Protein AF-A0A3C0NF66-F1 (afdb_monomer_lite)

Sequence (199 aa):
LLWLEEIIRDPENQLLWSEEIILTKPNLFKQLAEGLKNQQSLPKKKPAFPNVSSHNPRRKSSFRRGILSGVGLSLLLILVGWFLSDWFRPKLNASKPTQSSNSLTNTSLKSATSPTLVSSSASDPFVQAVRLAEQASTAGTTAQTSAQWLGLAAKWEQASDLMKAVKPNDPRYKTAQDRMKLYHKNSEAAQNQARQKRS

Foldseek 3Di:
DPVVVVCVPPVPPPPPPPDPPPPPPPPVVVVVVVVVVVVPDDDDDDDDDDDDDDDDDDDDDDPPDDDVVPVVVVVVVVVVVVVVVVVPPPPPDDDDDDDDDDDDDDDDDDDDDDDDDDPPLVPQLQNQLVVLLVVLVVLVVVDDALVSLQVSLVSLQSSLVSLVVHDPPPPCNVVSPVSSVVSNVSSVVSNVVSVVRVD

Secondary structure (DSSP, 8-state):
--SHHHHHH-SSS--TT---------THHHHHHHHHHGGG-------------------------SSHHHHHHHHHHHHHHHHHHHHT-----------------------------SS-TTT-HHHHHHHHHHHHHHHHTT--SHHHHHHHHHHHHHHHHHHHTS-TTSTTHHHHHHHHHHHHHHHHHHHHHHHHTT-

Structure (mmCIF, N/CA/C/O backbone):
data_AF-A0A3C0NF66-F1
#
_entry.id   AF-A0A3C0NF66-F1
#
loop_
_atom_site.group_PDB
_atom_site.id
_atom_site.type_symbol
_atom_site.label_atom_id
_atom_site.label_alt_id
_atom_site.label_comp_id
_atom_site.label_asym_id
_atom_site.label_entity_id
_atom_site.label_seq_id
_atom_site.pdbx_PDB_ins_code
_atom_site.Cartn_x
_atom_site.Cartn_y
_atom_site.Cartn_z
_atom_site.occupancy
_atom_site.B_iso_or_equiv
_atom_site.auth_seq_id
_atom_site.auth_comp_id
_atom_site.auth_asym_id
_atom_site.auth_atom_id
_atom_site.pdbx_PDB_model_num
ATOM 1 N N . LEU A 1 1 ? 25.088 31.791 -7.509 1.00 52.16 1 LEU A N 1
ATOM 2 C CA . LEU A 1 1 ? 24.813 30.497 -6.843 1.00 52.16 1 LEU A CA 1
ATOM 3 C C . LEU A 1 1 ? 25.687 29.439 -7.514 1.00 52.16 1 LEU A C 1
ATOM 5 O O . LEU A 1 1 ? 25.226 28.760 -8.412 1.00 52.16 1 LEU A O 1
ATOM 9 N N . LEU A 1 2 ? 26.972 29.383 -7.151 1.00 60.69 2 LEU A N 1
ATOM 10 C CA . LEU A 1 2 ? 27.993 28.535 -7.798 1.00 60.69 2 LEU A CA 1
ATOM 11 C C . LEU A 1 2 ? 28.092 27.124 -7.190 1.00 60.69 2 LEU A C 1
ATOM 13 O O . LEU A 1 2 ? 28.979 26.358 -7.530 1.00 60.69 2 LEU A O 1
ATOM 17 N N . TRP A 1 3 ? 27.192 26.783 -6.270 1.00 48.41 3 TRP A N 1
ATOM 18 C CA . TRP A 1 3 ? 27.283 25.558 -5.476 1.00 48.41 3 TRP A CA 1
ATOM 19 C C . TRP A 1 3 ? 26.707 24.318 -6.183 1.00 48.41 3 TRP A C 1
ATOM 21 O O . TRP A 1 3 ? 27.003 23.199 -5.788 1.00 48.41 3 TRP A O 1
ATOM 31 N N . LEU A 1 4 ? 25.906 24.495 -7.243 1.00 56.00 4 LEU A N 1
ATOM 32 C CA . LEU A 1 4 ? 25.278 23.375 -7.959 1.00 56.00 4 LEU A CA 1
ATOM 33 C C . LEU A 1 4 ? 26.181 22.731 -9.025 1.00 56.00 4 LEU A C 1
ATOM 35 O O . LEU A 1 4 ? 26.003 21.555 -9.321 1.00 56.00 4 LEU A O 1
ATOM 39 N N . GLU A 1 5 ? 27.152 23.467 -9.573 1.00 57.72 5 GLU A N 1
ATOM 40 C CA . GLU A 1 5 ? 28.027 22.966 -10.649 1.00 57.72 5 GLU A CA 1
ATOM 41 C C . GLU A 1 5 ? 29.092 21.978 -10.126 1.00 57.72 5 GLU A C 1
ATOM 43 O O . GLU A 1 5 ? 29.533 21.092 -10.853 1.00 57.72 5 GLU A O 1
ATOM 48 N N . GLU A 1 6 ? 29.478 22.088 -8.849 1.00 55.72 6 GLU A N 1
ATOM 49 C CA . GLU A 1 6 ? 30.512 21.249 -8.221 1.00 55.72 6 GLU A CA 1
ATOM 50 C C . GLU A 1 6 ? 30.000 19.831 -7.900 1.00 55.72 6 GLU A C 1
ATOM 52 O O . GLU A 1 6 ? 30.735 18.856 -8.016 1.00 55.72 6 GLU A O 1
ATOM 57 N N . ILE A 1 7 ? 28.715 19.690 -7.554 1.00 57.38 7 ILE A N 1
ATOM 58 C CA . ILE A 1 7 ? 28.122 18.397 -7.159 1.00 57.38 7 ILE A CA 1
ATOM 59 C C . ILE A 1 7 ? 27.926 17.478 -8.378 1.00 57.38 7 ILE A C 1
ATOM 61 O O . ILE A 1 7 ? 27.914 16.257 -8.249 1.00 57.38 7 ILE A O 1
ATOM 65 N N . ILE A 1 8 ? 27.802 18.049 -9.580 1.00 57.78 8 ILE A N 1
ATOM 66 C CA . ILE A 1 8 ? 27.583 17.288 -10.822 1.00 57.78 8 ILE A CA 1
ATOM 67 C C . ILE A 1 8 ? 28.911 16.762 -11.397 1.00 57.78 8 ILE A C 1
ATOM 69 O O . ILE A 1 8 ? 28.912 15.829 -12.199 1.00 57.78 8 ILE A O 1
ATOM 73 N N . ARG A 1 9 ? 30.049 17.332 -10.984 1.00 57.28 9 ARG A N 1
ATOM 74 C CA . ARG A 1 9 ? 31.347 17.089 -11.621 1.00 57.28 9 ARG A CA 1
ATOM 75 C C . ARG A 1 9 ? 32.104 15.870 -11.078 1.00 57.28 9 ARG A C 1
ATOM 77 O O . ARG A 1 9 ? 32.903 15.321 -11.826 1.00 57.28 9 ARG A O 1
ATOM 84 N N . ASP A 1 10 ? 31.827 15.427 -9.848 1.00 55.19 10 ASP A N 1
ATOM 85 C CA . ASP A 1 10 ? 32.487 14.264 -9.220 1.00 55.19 10 ASP A CA 1
ATOM 86 C C . ASP A 1 10 ? 31.547 13.494 -8.255 1.00 55.19 10 ASP A C 1
ATOM 88 O O . ASP A 1 10 ? 31.667 13.594 -7.029 1.00 55.19 10 ASP A O 1
ATOM 92 N N . PRO A 1 11 ? 30.585 12.703 -8.772 1.00 59.25 11 PRO A N 1
ATOM 93 C CA . PRO A 1 11 ? 29.653 11.940 -7.934 1.00 59.25 11 PRO A CA 1
ATOM 94 C C . PRO A 1 11 ? 30.309 10.757 -7.199 1.00 59.25 11 PRO A C 1
ATOM 96 O O . PRO A 1 11 ? 29.779 10.289 -6.194 1.00 59.25 11 PRO A O 1
ATOM 99 N N . GLU A 1 12 ? 31.464 10.283 -7.671 1.00 56.12 12 GLU A N 1
ATOM 100 C CA . GLU A 1 12 ? 32.103 9.052 -7.182 1.00 56.12 12 GLU A CA 1
ATOM 101 C C . GLU A 1 12 ? 32.983 9.276 -5.934 1.00 56.12 12 GLU A C 1
ATOM 103 O O . GLU A 1 12 ? 33.201 8.347 -5.163 1.00 56.12 12 GLU A O 1
ATOM 108 N N . ASN A 1 13 ? 33.457 10.507 -5.682 1.00 54.97 13 ASN A N 1
ATOM 109 C CA . ASN A 1 13 ? 34.391 10.812 -4.581 1.00 54.97 13 ASN A CA 1
ATOM 110 C C . ASN A 1 13 ? 33.753 11.517 -3.364 1.00 54.97 13 ASN A C 1
ATOM 112 O O . ASN A 1 13 ? 34.433 11.720 -2.358 1.00 54.97 13 ASN A O 1
ATOM 116 N N . GLN A 1 14 ? 32.469 11.899 -3.414 1.00 50.88 14 GLN A N 1
ATOM 117 C CA . GLN A 1 14 ? 31.799 12.638 -2.321 1.00 50.88 14 GLN A CA 1
ATOM 118 C C . GLN A 1 14 ? 30.863 11.794 -1.441 1.00 50.88 14 GLN A C 1
ATOM 120 O O . GLN A 1 14 ? 30.234 12.316 -0.518 1.00 50.88 14 GLN A O 1
ATOM 125 N N . LEU A 1 15 ? 30.803 10.479 -1.644 1.00 57.59 15 LEU A N 1
ATOM 126 C CA . LEU A 1 15 ? 30.038 9.578 -0.780 1.00 57.59 15 LEU A CA 1
ATOM 127 C C . LEU A 1 15 ? 30.870 9.116 0.428 1.00 57.59 15 LEU A C 1
ATOM 129 O O . LEU A 1 15 ? 31.097 7.931 0.630 1.00 57.59 15 LEU A O 1
ATOM 133 N N . LEU A 1 16 ? 31.269 10.052 1.298 1.00 58.44 16 LEU A N 1
ATOM 134 C CA . LEU A 1 16 ? 31.859 9.725 2.613 1.00 58.44 16 LEU A CA 1
ATOM 135 C C . LEU A 1 16 ? 30.845 9.105 3.602 1.00 58.44 16 LEU A C 1
ATOM 137 O O . LEU A 1 16 ? 31.196 8.807 4.738 1.00 58.44 16 LEU A O 1
ATOM 141 N N . TRP A 1 17 ? 29.582 8.946 3.196 1.00 55.88 17 TRP A N 1
ATOM 142 C CA . TRP A 1 17 ? 28.472 8.537 4.064 1.00 55.88 17 TRP A CA 1
ATOM 143 C C . TRP A 1 17 ? 27.752 7.261 3.616 1.00 55.88 17 TRP A C 1
ATOM 145 O O . TRP A 1 17 ? 26.789 6.861 4.266 1.00 55.88 17 TRP A O 1
ATOM 155 N N . SER A 1 18 ? 28.189 6.595 2.543 1.00 60.72 18 SER A N 1
ATOM 156 C CA . SER A 1 18 ? 27.672 5.267 2.190 1.00 60.72 18 SER A CA 1
ATOM 157 C C . SER A 1 18 ? 28.632 4.177 2.656 1.00 60.72 18 SER A C 1
ATOM 159 O O . SER A 1 18 ? 29.159 3.414 1.850 1.00 60.72 18 SER A O 1
ATOM 161 N N . GLU A 1 19 ? 28.879 4.110 3.961 1.00 55.78 19 GLU A N 1
ATOM 162 C CA . GLU A 1 19 ? 29.404 2.879 4.545 1.00 55.78 19 GLU A CA 1
ATOM 163 C C . GLU A 1 19 ? 28.230 1.900 4.691 1.00 55.78 19 GLU A C 1
ATOM 165 O O . GLU A 1 19 ? 27.165 2.241 5.214 1.00 55.78 19 GLU A O 1
ATOM 170 N N . GLU A 1 20 ? 28.389 0.690 4.164 1.00 61.28 20 GLU A N 1
ATOM 171 C CA . GLU A 1 20 ? 27.410 -0.385 4.281 1.00 61.28 20 GLU A CA 1
ATOM 172 C C . GLU A 1 20 ? 27.267 -0.766 5.763 1.00 61.28 20 GLU A C 1
ATOM 174 O O . GLU A 1 20 ? 28.104 -1.471 6.326 1.00 61.28 20 GLU A O 1
ATOM 179 N N . ILE A 1 21 ? 26.217 -0.281 6.435 1.00 63.44 21 ILE A N 1
ATOM 180 C CA . ILE A 1 21 ? 25.969 -0.636 7.837 1.00 63.44 21 ILE A CA 1
ATOM 181 C C . ILE A 1 21 ? 25.419 -2.065 7.881 1.00 63.44 21 ILE A C 1
ATOM 183 O O . ILE A 1 21 ? 24.207 -2.298 7.929 1.00 63.44 21 ILE A O 1
ATOM 187 N N . ILE A 1 22 ? 26.318 -3.046 7.886 1.00 63.97 22 ILE A N 1
ATOM 188 C CA . ILE A 1 22 ? 25.983 -4.443 8.158 1.00 63.97 22 ILE A CA 1
ATOM 189 C C . ILE A 1 22 ? 25.705 -4.557 9.661 1.00 63.97 22 ILE A C 1
ATOM 191 O O . ILE A 1 22 ? 26.586 -4.854 10.467 1.00 63.97 22 ILE A O 1
ATOM 195 N N . LEU A 1 23 ? 24.457 -4.307 10.066 1.00 60.44 23 LEU A N 1
ATOM 196 C CA . LEU A 1 23 ? 24.006 -4.597 11.426 1.00 60.44 23 LEU A CA 1
ATOM 197 C C . LEU A 1 23 ? 23.947 -6.117 11.625 1.00 60.44 23 LEU A C 1
ATOM 199 O O . LEU A 1 23 ? 22.934 -6.771 11.366 1.00 60.44 23 LEU A O 1
ATOM 203 N N . THR A 1 24 ? 25.033 -6.688 12.140 1.00 65.19 24 THR A N 1
ATOM 204 C CA . THR A 1 24 ? 25.035 -8.016 12.756 1.00 65.19 24 THR A CA 1
ATOM 205 C C . THR A 1 24 ? 24.097 -7.987 13.957 1.00 65.19 24 THR A C 1
ATOM 207 O O . THR A 1 24 ? 24.443 -7.515 15.034 1.00 65.19 24 THR A O 1
ATOM 210 N N . LYS A 1 25 ? 22.862 -8.456 13.753 1.00 66.31 25 LYS A N 1
ATOM 211 C CA . LYS A 1 25 ? 21.787 -8.486 14.752 1.00 66.31 25 LYS A CA 1
ATOM 212 C C . LYS A 1 25 ? 22.255 -9.230 16.017 1.00 66.31 25 LYS A C 1
ATOM 214 O O . LYS A 1 25 ? 22.324 -10.461 15.985 1.00 66.31 25 LYS A O 1
ATOM 219 N N . PRO A 1 26 ? 22.542 -8.548 17.143 1.00 67.25 26 PRO A N 1
ATOM 220 C CA . PRO A 1 26 ? 22.897 -9.247 18.365 1.00 67.25 26 PRO A CA 1
ATOM 221 C C . PRO A 1 26 ? 21.633 -9.866 18.975 1.00 67.25 26 PRO A C 1
ATOM 223 O O . PRO A 1 26 ? 20.526 -9.341 18.828 1.00 67.25 26 PRO A O 1
ATOM 226 N N . ASN A 1 27 ? 21.791 -10.999 19.662 1.00 67.31 27 ASN A N 1
ATOM 227 C CA . ASN A 1 27 ? 20.739 -11.840 20.262 1.00 67.31 27 ASN A CA 1
ATOM 228 C C . ASN A 1 27 ? 19.923 -11.174 21.406 1.00 67.31 27 ASN A C 1
ATOM 230 O O . ASN A 1 27 ? 19.411 -11.858 22.290 1.00 67.31 27 ASN A O 1
ATOM 234 N N . LEU A 1 28 ? 19.748 -9.852 21.387 1.00 72.12 28 LEU A N 1
ATOM 235 C CA . LEU A 1 28 ? 19.098 -9.048 22.429 1.00 72.12 28 LEU A CA 1
ATOM 236 C C . LEU A 1 28 ? 17.642 -9.470 22.694 1.00 72.12 28 LEU A C 1
ATOM 238 O O . LEU A 1 28 ? 17.179 -9.471 23.832 1.00 72.12 28 LEU A O 1
ATOM 242 N N . PHE A 1 29 ? 16.918 -9.901 21.656 1.00 72.56 29 PHE A N 1
ATOM 243 C CA . PHE A 1 29 ? 15.512 -10.300 21.785 1.00 72.56 29 PHE A CA 1
ATOM 244 C C . PHE A 1 29 ? 15.316 -11.643 22.504 1.00 72.56 29 PHE A C 1
ATOM 246 O O . PHE A 1 29 ? 14.251 -11.867 23.079 1.00 72.56 29 PHE A O 1
ATOM 253 N N . LYS A 1 30 ? 16.326 -12.527 22.509 1.00 67.88 30 LYS A N 1
ATOM 254 C CA . LYS A 1 30 ? 16.240 -13.815 23.219 1.00 67.88 30 LYS A CA 1
ATOM 255 C C . LYS A 1 30 ? 16.330 -13.624 24.736 1.00 67.88 30 LYS A C 1
ATOM 257 O O . LYS A 1 30 ? 15.499 -14.173 25.452 1.00 67.88 30 LYS A O 1
ATOM 262 N N . GLN A 1 31 ? 17.237 -12.763 25.209 1.00 66.31 31 GLN A N 1
ATOM 263 C CA . GLN A 1 31 ? 17.350 -12.435 26.639 1.00 66.31 31 GLN A CA 1
ATOM 264 C C . GLN A 1 31 ? 16.100 -11.730 27.183 1.00 66.31 31 GLN A C 1
ATOM 266 O O . GLN A 1 31 ? 15.670 -12.011 28.302 1.00 66.31 31 GLN A O 1
ATOM 271 N N . LEU A 1 32 ? 15.469 -10.857 26.388 1.00 75.50 32 LEU A N 1
ATOM 272 C CA . LEU A 1 32 ? 14.253 -10.161 26.819 1.00 75.50 32 LEU A CA 1
ATOM 273 C C . LEU A 1 32 ? 13.065 -11.126 27.004 1.00 75.50 32 LEU A C 1
ATOM 275 O O . LEU A 1 32 ? 12.285 -10.985 27.944 1.00 75.50 32 LEU A O 1
ATOM 279 N N . ALA A 1 33 ? 12.943 -12.130 26.131 1.00 73.94 33 ALA A N 1
ATOM 280 C CA . ALA A 1 33 ? 11.876 -13.125 26.211 1.00 73.94 33 ALA A CA 1
ATOM 281 C C . ALA A 1 33 ? 12.060 -14.106 27.387 1.00 73.94 33 ALA A C 1
ATOM 283 O O . ALA A 1 33 ? 11.076 -14.528 27.998 1.00 73.94 33 ALA A O 1
ATOM 284 N N . GLU A 1 34 ? 13.303 -14.444 27.740 1.00 67.31 34 GLU A N 1
ATOM 285 C CA . GLU A 1 34 ? 13.607 -15.311 28.889 1.00 67.31 34 GLU A CA 1
ATOM 286 C C . GLU A 1 34 ? 13.352 -14.613 30.234 1.00 67.31 34 GLU A C 1
ATOM 288 O O . GLU A 1 34 ? 12.830 -15.237 31.161 1.00 67.31 34 GLU A O 1
ATOM 293 N N . GLY A 1 35 ? 13.606 -13.302 30.325 1.00 63.03 35 GLY A N 1
ATOM 294 C CA . GLY A 1 35 ? 13.324 -12.513 31.529 1.00 63.03 35 GLY A CA 1
ATOM 295 C C . GLY A 1 35 ? 11.835 -12.452 31.896 1.00 63.03 35 GLY A C 1
ATOM 296 O O . GLY A 1 35 ? 11.492 -12.513 33.077 1.00 63.03 35 GLY A O 1
ATOM 297 N N . LEU A 1 36 ? 10.938 -12.395 30.902 1.00 63.47 36 LEU A N 1
ATOM 298 C CA . LEU A 1 36 ? 9.489 -12.397 31.149 1.00 63.47 36 LEU A CA 1
ATOM 299 C C . LEU A 1 36 ? 8.936 -13.789 31.488 1.00 63.47 36 LEU A C 1
ATOM 301 O O . LEU A 1 36 ? 7.999 -13.887 32.280 1.00 63.47 36 LEU A O 1
ATOM 305 N N . LYS A 1 37 ? 9.508 -14.868 30.937 1.00 59.19 37 LYS A N 1
ATOM 306 C CA . LYS A 1 37 ? 9.071 -16.241 31.253 1.00 59.19 37 LYS A CA 1
ATOM 307 C C . LYS A 1 37 ? 9.406 -16.656 32.688 1.00 59.19 37 LYS A C 1
ATOM 309 O O . LYS A 1 37 ? 8.617 -17.364 33.308 1.00 59.19 37 LYS A O 1
ATOM 314 N N . ASN A 1 38 ? 10.515 -16.169 33.245 1.00 57.38 38 ASN A N 1
ATOM 315 C CA . ASN A 1 38 ? 10.952 -16.537 34.597 1.00 57.38 38 ASN A CA 1
ATOM 316 C C . ASN A 1 38 ? 10.226 -15.794 35.735 1.00 57.38 38 ASN A C 1
ATOM 318 O O . ASN A 1 38 ? 10.404 -16.156 36.896 1.00 57.38 38 ASN A O 1
ATOM 322 N N . GLN A 1 39 ? 9.372 -14.801 35.450 1.00 54.75 39 GLN A N 1
ATOM 323 C CA . GLN A 1 39 ? 8.574 -14.138 36.495 1.00 54.75 39 GLN A CA 1
ATOM 324 C C . GLN A 1 39 ? 7.297 -14.898 36.900 1.00 54.75 39 GLN A C 1
ATOM 326 O O . GLN A 1 39 ? 6.648 -14.512 37.871 1.00 54.75 39 GLN A O 1
ATOM 331 N N . GLN A 1 40 ? 6.920 -15.977 36.204 1.00 55.47 40 GLN A N 1
ATOM 332 C CA . GLN A 1 40 ? 5.635 -16.653 36.442 1.00 55.47 40 GLN A CA 1
ATOM 333 C C . GLN A 1 40 ? 5.679 -17.885 37.359 1.00 55.47 40 GLN A C 1
ATOM 335 O O . GLN A 1 40 ? 4.633 -18.476 37.614 1.00 55.47 40 GLN A O 1
ATOM 340 N N . SER A 1 41 ? 6.824 -18.253 37.940 1.00 54.78 41 SER A N 1
ATOM 341 C CA . SER A 1 41 ? 6.897 -19.389 38.872 1.00 54.78 41 SER A CA 1
ATOM 342 C C . SER A 1 41 ? 7.327 -18.971 40.280 1.00 54.78 41 SER A C 1
ATOM 344 O O . SER A 1 41 ? 8.449 -19.230 40.709 1.00 54.78 41 SER A O 1
ATOM 346 N N . LEU A 1 42 ? 6.408 -18.358 41.029 1.00 52.06 42 LEU A N 1
ATOM 347 C CA . LEU A 1 42 ? 6.470 -18.316 42.493 1.00 52.06 42 LEU A CA 1
ATOM 348 C C . LEU A 1 42 ? 5.680 -19.513 43.052 1.00 52.06 42 LEU A C 1
ATOM 350 O O . LEU A 1 42 ? 4.447 -19.511 42.974 1.00 52.06 42 LEU A O 1
ATOM 354 N N . PRO A 1 43 ? 6.328 -20.540 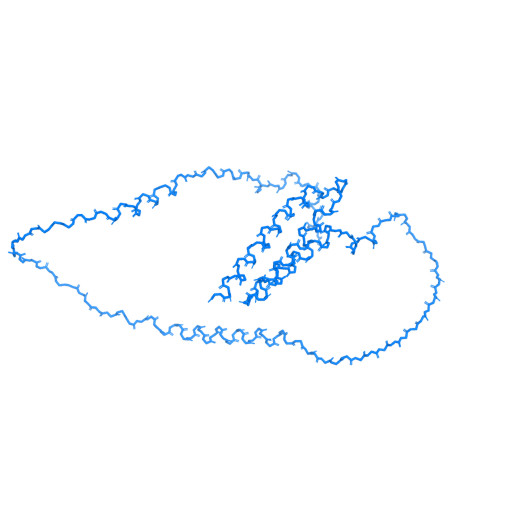43.632 1.00 48.72 43 PRO A N 1
ATOM 355 C CA . PRO A 1 43 ? 5.609 -21.576 44.354 1.00 48.72 43 PRO A CA 1
ATOM 356 C C . PRO A 1 43 ? 5.042 -20.993 45.656 1.00 48.72 43 PRO A C 1
ATOM 358 O O . PRO A 1 43 ? 5.773 -20.626 46.575 1.00 48.72 43 PRO A O 1
ATOM 361 N N . LYS A 1 44 ? 3.708 -20.940 45.760 1.00 52.03 44 LYS A N 1
ATOM 362 C CA . LYS A 1 44 ? 3.002 -20.751 47.034 1.00 52.03 44 LYS A CA 1
ATOM 363 C C . LYS A 1 44 ? 3.339 -21.918 47.967 1.00 52.03 44 LYS A C 1
ATOM 365 O O . LYS A 1 44 ? 2.720 -22.975 47.872 1.00 52.03 44 LYS A O 1
ATOM 370 N N . LYS A 1 45 ? 4.246 -21.713 48.921 1.00 46.66 45 LYS A N 1
ATOM 371 C CA . LYS A 1 45 ? 4.283 -22.491 50.166 1.00 46.66 45 LYS A CA 1
ATOM 372 C C . LYS A 1 45 ? 4.477 -21.555 51.355 1.00 46.66 45 LYS A C 1
ATOM 374 O O . LYS A 1 45 ? 5.507 -20.91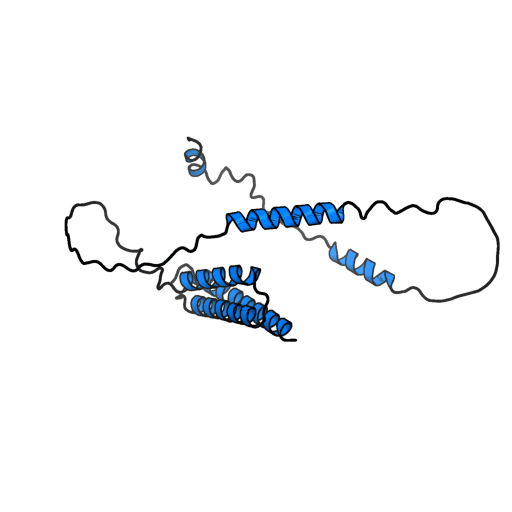0 51.494 1.00 46.66 45 LYS A O 1
ATOM 379 N N . LYS A 1 46 ? 3.440 -21.488 52.195 1.00 50.72 46 LYS A N 1
ATOM 380 C CA . LYS A 1 46 ? 3.500 -20.958 53.562 1.00 50.72 46 LYS A CA 1
ATOM 381 C C . LYS A 1 46 ? 4.297 -21.940 54.430 1.00 50.72 46 LYS A C 1
ATOM 383 O O . LYS A 1 46 ? 4.096 -23.147 54.289 1.00 50.72 46 LYS A O 1
ATOM 388 N N . PRO A 1 47 ? 5.092 -21.431 55.376 1.00 47.84 47 PRO A N 1
ATOM 389 C CA . PRO A 1 47 ? 4.924 -21.884 56.753 1.00 47.84 47 PRO A CA 1
ATOM 390 C C . PRO A 1 47 ? 4.843 -20.709 57.741 1.00 47.84 47 PRO A C 1
ATOM 392 O O . PRO A 1 47 ? 5.255 -19.589 57.451 1.00 47.84 47 PRO A O 1
ATOM 395 N N . ALA A 1 48 ? 4.223 -20.980 58.885 1.00 48.16 48 ALA A N 1
ATOM 396 C CA . ALA A 1 48 ? 3.973 -20.046 59.975 1.00 48.16 48 ALA A CA 1
ATOM 397 C C . ALA A 1 48 ? 5.152 -19.966 60.974 1.00 48.16 48 ALA A C 1
ATOM 399 O O . ALA A 1 48 ? 6.021 -20.834 60.961 1.00 48.16 48 ALA A O 1
ATOM 400 N N . PHE A 1 49 ? 5.053 -18.974 61.880 1.00 45.94 49 PHE A N 1
ATOM 401 C CA . PHE A 1 49 ? 5.795 -18.712 63.141 1.00 45.94 49 PHE A CA 1
ATOM 402 C C . PHE A 1 49 ? 6.988 -17.719 63.069 1.00 45.94 49 PHE A C 1
ATOM 404 O O . PHE A 1 49 ? 7.495 -17.458 61.984 1.00 45.94 49 PHE A O 1
ATOM 411 N N . PRO A 1 50 ? 7.394 -17.081 64.195 1.00 52.56 50 PRO A N 1
ATOM 412 C CA . PRO A 1 50 ? 6.703 -15.942 64.804 1.00 52.56 50 PRO A CA 1
ATOM 413 C C . PRO A 1 50 ? 7.591 -14.685 64.989 1.00 52.56 50 PRO A C 1
ATOM 415 O O . PRO A 1 50 ? 8.813 -14.722 64.936 1.00 52.56 50 PRO A O 1
ATOM 418 N N . ASN A 1 51 ? 6.888 -13.575 65.227 1.00 52.22 51 ASN A N 1
ATOM 419 C CA . ASN A 1 51 ? 7.274 -12.259 65.750 1.00 52.22 51 ASN A CA 1
ATOM 420 C C . ASN A 1 51 ? 8.699 -12.065 66.328 1.00 52.22 51 ASN A C 1
ATOM 422 O O . ASN A 1 51 ? 8.998 -12.580 67.401 1.00 52.22 51 ASN A O 1
ATOM 426 N N . VAL A 1 52 ? 9.478 -11.168 65.707 1.00 44.50 52 VAL A N 1
ATOM 427 C CA . VAL A 1 52 ? 10.469 -10.304 66.376 1.00 44.50 52 VAL A CA 1
ATOM 428 C C . VAL A 1 52 ? 10.556 -8.954 65.653 1.00 44.50 52 VAL A C 1
ATOM 430 O O . VAL A 1 52 ? 10.748 -8.865 64.442 1.00 44.50 52 VAL A O 1
ATOM 433 N N . SER A 1 53 ? 10.361 -7.893 66.424 1.00 52.34 53 SER A N 1
ATOM 434 C CA . SER A 1 53 ? 10.331 -6.482 66.041 1.00 52.34 53 SER A CA 1
ATOM 435 C C . SER A 1 53 ? 11.722 -5.875 65.826 1.00 52.34 53 SER A C 1
ATOM 437 O O . SER A 1 53 ? 12.610 -6.099 66.643 1.00 52.34 53 SER A O 1
ATOM 439 N N . SER A 1 54 ? 11.880 -5.007 64.817 1.00 43.72 54 SER A N 1
ATOM 440 C CA . SER A 1 54 ? 12.962 -4.009 64.763 1.00 43.72 54 SER A CA 1
ATOM 441 C C . SER A 1 54 ? 12.680 -2.877 63.754 1.00 43.72 54 SER A C 1
ATOM 443 O O . SER A 1 54 ? 12.587 -3.102 62.553 1.00 43.72 54 SER A O 1
ATOM 445 N N . HIS A 1 55 ? 12.489 -1.675 64.309 1.00 42.88 55 HIS A N 1
ATOM 446 C CA . HIS A 1 55 ? 12.895 -0.333 63.850 1.00 42.88 55 HIS A CA 1
ATOM 447 C C . HIS A 1 55 ? 13.057 -0.014 62.344 1.00 42.88 55 HIS A C 1
ATOM 449 O O . HIS A 1 55 ? 13.968 -0.514 61.697 1.00 42.88 55 HIS A O 1
ATOM 455 N N . ASN A 1 56 ? 12.297 0.977 61.842 1.00 51.34 56 ASN A N 1
ATOM 456 C CA . ASN A 1 56 ? 12.771 2.349 61.523 1.00 51.34 56 ASN A CA 1
ATOM 457 C C . ASN A 1 56 ? 11.610 3.177 60.904 1.00 51.34 56 ASN A C 1
ATOM 459 O O . ASN A 1 56 ? 10.909 2.656 60.032 1.00 51.34 56 ASN A O 1
ATOM 463 N N . PRO A 1 57 ? 11.374 4.455 61.270 1.00 60.91 57 PRO A N 1
ATOM 464 C CA . PRO A 1 57 ? 10.332 5.263 60.651 1.00 60.91 57 PRO A CA 1
ATOM 465 C C . PRO A 1 57 ? 10.925 6.108 59.520 1.00 60.91 57 PRO A C 1
ATOM 467 O O . PRO A 1 57 ? 11.883 6.839 59.752 1.00 60.91 57 PRO A O 1
ATOM 470 N N . ARG A 1 58 ? 10.331 6.113 58.315 1.00 40.84 58 ARG A N 1
ATOM 471 C CA . ARG A 1 58 ? 10.338 7.323 57.467 1.00 40.84 58 ARG A CA 1
ATOM 472 C C . ARG A 1 58 ? 9.429 7.268 56.238 1.00 40.84 58 ARG A C 1
ATOM 474 O O . ARG A 1 58 ? 9.559 6.419 55.369 1.00 40.84 58 ARG A O 1
ATOM 481 N N . ARG A 1 59 ? 8.649 8.353 56.166 1.00 41.69 59 ARG A N 1
ATOM 482 C CA . ARG A 1 59 ? 8.040 9.031 55.011 1.00 41.69 59 ARG A CA 1
ATOM 483 C C . ARG A 1 59 ? 6.848 8.367 54.325 1.00 41.69 59 ARG A C 1
ATOM 485 O O . ARG A 1 59 ? 6.977 7.575 53.401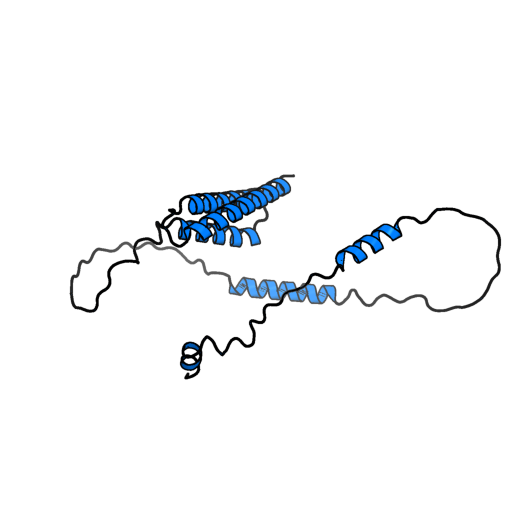 1.00 41.69 59 ARG A O 1
ATOM 492 N N . LYS A 1 60 ? 5.671 8.899 54.670 1.00 51.06 60 LYS A N 1
ATOM 493 C CA . LYS A 1 60 ? 4.468 8.873 53.840 1.00 51.06 60 LYS A CA 1
ATOM 494 C C . LYS A 1 60 ? 4.096 10.298 53.399 1.00 51.06 60 LYS A C 1
ATOM 496 O O . LYS A 1 60 ? 4.210 11.244 54.168 1.00 51.06 60 LYS A O 1
ATOM 501 N N . SER A 1 61 ? 3.625 10.359 52.152 1.00 59.34 61 SER A N 1
ATOM 502 C CA . SER A 1 61 ? 2.736 11.339 51.505 1.00 59.34 61 SER A CA 1
ATOM 503 C C . SER A 1 61 ? 3.212 12.766 51.216 1.00 59.34 61 SER A C 1
ATOM 505 O O . SER A 1 61 ? 3.254 13.617 52.098 1.00 59.34 61 SER A O 1
ATOM 507 N N . SER A 1 62 ? 3.355 13.068 49.918 1.00 48.06 62 SER A N 1
ATOM 508 C CA . SER A 1 62 ? 2.548 14.109 49.237 1.00 48.06 62 SER A CA 1
ATOM 509 C C . SER A 1 62 ? 2.786 14.118 47.711 1.00 48.06 62 SER A C 1
ATOM 511 O O . SER A 1 62 ? 3.291 15.069 47.126 1.00 48.06 62 SER A O 1
ATOM 513 N N . PHE A 1 63 ? 2.377 13.040 47.033 1.00 53.22 63 PHE A N 1
ATOM 514 C CA . PHE A 1 63 ? 2.323 12.956 45.566 1.00 53.22 63 PHE A CA 1
ATOM 515 C C . PHE A 1 63 ? 1.021 13.620 45.063 1.00 53.22 63 PHE A C 1
ATOM 517 O O . PHE A 1 63 ? 0.031 12.948 44.793 1.00 53.22 63 PHE A O 1
ATOM 524 N N . ARG A 1 64 ? 0.969 14.961 45.048 1.00 54.88 64 ARG A N 1
ATOM 525 C CA . ARG A 1 64 ? -0.191 15.756 44.569 1.00 54.88 64 ARG A CA 1
ATOM 526 C C . ARG A 1 64 ? 0.220 17.038 43.822 1.00 54.88 64 ARG A C 1
ATOM 528 O O . ARG A 1 64 ? -0.336 18.106 44.051 1.00 54.88 64 ARG A O 1
ATOM 535 N N . ARG A 1 65 ? 1.188 16.966 42.906 1.00 49.44 65 ARG A N 1
ATOM 536 C CA . ARG A 1 65 ? 1.523 18.091 42.004 1.00 49.44 65 ARG A CA 1
ATOM 537 C C . ARG A 1 65 ? 1.766 17.628 40.566 1.00 49.44 65 ARG A C 1
ATOM 539 O O . ARG A 1 65 ? 2.828 17.861 40.012 1.00 49.44 65 ARG A O 1
ATOM 546 N N . GLY A 1 66 ? 0.783 16.949 39.973 1.00 54.69 66 GLY A N 1
ATOM 547 C CA . GLY A 1 66 ? 0.895 16.446 38.595 1.00 54.69 66 GLY A CA 1
ATOM 548 C C . GLY A 1 66 ? -0.334 16.623 37.703 1.00 54.69 66 GLY A C 1
ATOM 549 O O . GLY A 1 66 ? -0.311 16.132 36.587 1.00 54.69 66 GLY A O 1
ATOM 550 N N . ILE A 1 67 ? -1.409 17.282 38.159 1.00 54.66 67 ILE A N 1
ATOM 551 C CA . ILE A 1 67 ? -2.679 17.337 37.395 1.00 54.66 67 ILE A CA 1
ATOM 552 C C . ILE A 1 67 ? -2.939 18.729 36.786 1.00 54.66 67 ILE A C 1
ATOM 554 O O . ILE A 1 67 ? -3.759 18.872 35.887 1.00 54.66 67 ILE A O 1
ATOM 558 N N . LEU A 1 68 ? -2.199 19.767 37.196 1.00 50.66 68 LEU A N 1
ATOM 559 C CA . LEU A 1 68 ? -2.421 21.126 36.683 1.00 50.66 68 LEU A CA 1
ATOM 560 C C . LEU A 1 68 ? -1.770 21.413 35.317 1.00 50.66 68 LEU A C 1
ATOM 562 O O . LEU A 1 68 ? -2.149 22.386 34.676 1.00 50.66 68 LEU A O 1
ATOM 566 N N . SER A 1 69 ? -0.836 20.585 34.830 1.00 54.47 69 SER A N 1
ATOM 567 C CA . SER A 1 69 ? -0.210 20.807 33.512 1.00 54.47 69 SER A CA 1
ATOM 568 C C . SER A 1 69 ? -1.045 20.282 32.339 1.00 54.47 69 SER A C 1
ATOM 570 O O . SER A 1 69 ? -0.913 20.785 31.226 1.00 54.47 69 SER A O 1
ATOM 572 N N . GLY A 1 70 ? -1.929 19.304 32.571 1.00 60.09 70 GLY A N 1
ATOM 573 C CA . GLY A 1 70 ? -2.693 18.661 31.498 1.00 60.09 70 GLY A CA 1
ATOM 574 C C . GLY A 1 70 ? -3.776 19.559 30.904 1.00 60.09 70 GLY A C 1
ATOM 575 O O . GLY A 1 70 ? -3.939 19.610 29.688 1.00 60.09 70 GLY A O 1
ATOM 576 N N . VAL A 1 71 ? -4.484 20.315 31.750 1.00 69.62 71 VAL A N 1
ATOM 577 C CA . VAL A 1 71 ? -5.602 21.164 31.304 1.00 69.62 71 VAL A CA 1
ATOM 578 C C . VAL A 1 71 ? -5.098 22.354 30.485 1.00 69.62 71 VAL A C 1
ATOM 580 O O . VAL A 1 71 ? -5.645 22.633 29.422 1.00 69.62 71 VAL A O 1
ATOM 583 N N . GLY A 1 72 ? -4.015 23.007 30.923 1.00 72.00 72 GLY A N 1
ATOM 584 C CA . GLY A 1 72 ? -3.412 24.117 30.178 1.00 72.00 72 GLY A CA 1
ATOM 585 C C . GLY A 1 72 ? -2.858 23.684 28.818 1.00 72.00 72 GLY A C 1
ATOM 586 O O . GLY A 1 72 ? -3.105 24.347 27.813 1.00 72.00 72 GLY A O 1
ATOM 587 N N . LEU A 1 73 ? -2.177 22.533 28.764 1.00 73.19 73 LEU A N 1
ATOM 588 C CA . LEU A 1 73 ? -1.645 21.988 27.513 1.00 73.19 73 LEU A CA 1
ATOM 589 C C . LEU A 1 73 ? -2.766 21.559 26.554 1.00 73.19 73 LEU A C 1
ATOM 591 O O . LEU A 1 73 ? -2.666 21.783 25.351 1.00 73.19 73 LEU A O 1
ATOM 595 N N . SER A 1 74 ? -3.855 20.993 27.081 1.00 80.31 74 SER A N 1
ATOM 596 C CA . SER A 1 74 ? -5.016 20.608 26.275 1.00 80.31 74 SER A CA 1
ATOM 597 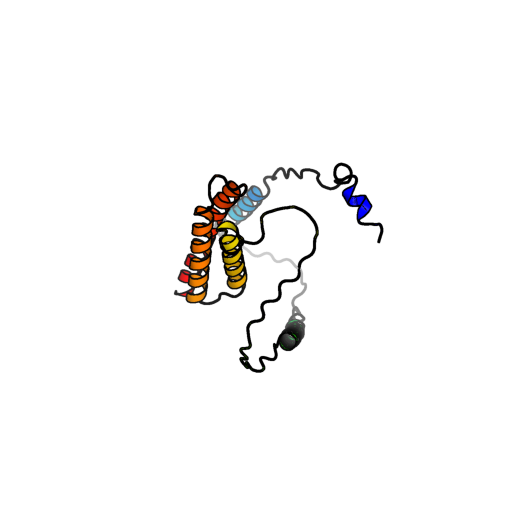C C . SER A 1 74 ? -5.725 21.826 25.679 1.00 80.31 74 SER A C 1
ATOM 599 O O . SER A 1 74 ? -6.038 21.817 24.490 1.00 80.31 74 SER A O 1
ATOM 601 N N . LEU A 1 75 ? -5.898 22.903 26.454 1.00 84.38 75 LEU A N 1
ATOM 602 C CA . LEU A 1 75 ? -6.493 24.143 25.954 1.00 84.38 75 LEU A CA 1
ATOM 603 C C . LEU A 1 75 ? -5.628 24.776 24.851 1.00 84.38 75 LEU A C 1
ATOM 605 O O . LEU A 1 75 ? -6.148 25.200 23.822 1.00 84.38 75 LEU A O 1
ATOM 609 N N . LEU A 1 76 ? -4.302 24.772 25.026 1.00 84.69 76 LEU A N 1
ATOM 610 C CA . LEU A 1 76 ? -3.361 25.308 24.042 1.00 84.69 76 LEU A CA 1
ATOM 611 C C . LEU A 1 76 ? -3.384 24.506 22.730 1.00 84.69 76 LEU A C 1
ATOM 613 O O . LEU A 1 76 ? -3.415 25.099 21.654 1.00 84.69 76 LEU A O 1
ATOM 617 N N . LEU A 1 77 ? -3.446 23.173 22.800 1.00 85.62 77 LEU A N 1
ATOM 618 C CA . LEU A 1 77 ? -3.547 22.316 21.612 1.00 85.62 77 LEU A CA 1
ATOM 619 C C . LEU A 1 77 ? -4.868 22.505 20.855 1.00 85.62 77 LEU A C 1
ATOM 621 O O . LEU A 1 77 ? -4.867 22.485 19.625 1.00 85.62 77 LEU A O 1
ATOM 625 N N . ILE A 1 78 ? -5.979 22.734 21.562 1.00 86.62 78 ILE A N 1
ATOM 626 C CA . ILE A 1 78 ? -7.275 23.026 20.932 1.00 86.62 78 ILE A CA 1
ATOM 627 C C . ILE A 1 78 ? -7.227 24.375 20.203 1.00 86.62 78 ILE A C 1
ATOM 629 O O . ILE A 1 78 ? -7.690 24.456 19.066 1.00 86.62 78 ILE A O 1
ATOM 633 N N . LEU A 1 79 ? -6.625 25.408 20.807 1.00 83.50 79 LEU A N 1
ATOM 634 C CA . LEU A 1 79 ? -6.475 26.719 20.163 1.00 83.50 79 LEU A CA 1
ATOM 635 C C . LEU A 1 79 ? -5.574 26.657 18.922 1.00 83.50 79 LEU A C 1
ATOM 637 O O . LEU A 1 79 ? -5.919 27.234 17.893 1.00 83.50 79 LEU A O 1
ATOM 641 N N . VAL A 1 80 ? -4.452 25.932 18.986 1.00 83.75 80 VAL A N 1
ATOM 642 C CA . VAL A 1 80 ? -3.558 25.740 17.829 1.00 83.75 80 VAL A CA 1
ATOM 643 C C . VAL A 1 80 ? -4.260 24.947 16.725 1.00 83.75 80 VAL A C 1
ATOM 645 O O . VAL A 1 80 ? -4.189 25.330 15.558 1.00 83.75 80 VAL A O 1
ATOM 648 N N . GLY A 1 81 ? -4.989 23.886 17.083 1.00 81.12 81 GLY A N 1
ATOM 649 C CA . GLY A 1 81 ? -5.788 23.109 16.136 1.00 81.12 81 GLY A CA 1
ATOM 650 C C . GLY A 1 81 ? -6.832 23.966 15.418 1.00 81.12 81 GLY A C 1
ATOM 651 O O . GLY A 1 81 ? -6.930 23.900 14.195 1.00 81.12 81 GLY A O 1
ATOM 652 N N . TRP A 1 82 ? -7.537 24.828 16.159 1.00 79.25 82 TRP A N 1
ATOM 653 C CA . TRP A 1 82 ? -8.497 25.784 15.599 1.00 79.25 82 TRP A CA 1
ATOM 654 C C . TRP A 1 82 ? -7.845 26.799 14.653 1.00 79.25 82 TRP A C 1
ATOM 656 O O . TRP A 1 82 ? -8.354 27.032 13.554 1.00 79.25 82 TRP A O 1
ATOM 666 N N . PHE A 1 83 ? -6.699 27.361 15.043 1.00 76.75 83 PHE A N 1
ATOM 667 C CA . PHE A 1 83 ? -5.987 28.366 14.252 1.00 76.75 83 PHE A CA 1
ATOM 668 C C . PHE A 1 83 ? -5.472 27.805 12.916 1.00 76.75 83 PHE A C 1
ATOM 670 O O . PHE A 1 83 ? -5.555 28.476 11.888 1.00 76.75 83 PHE A O 1
ATOM 677 N N . LEU A 1 84 ? -5.014 26.546 12.895 1.00 71.62 84 LEU A N 1
ATOM 678 C CA . LEU A 1 84 ? -4.636 25.869 11.649 1.00 71.62 84 LEU A CA 1
ATOM 679 C C . LEU A 1 84 ? -5.852 25.586 10.755 1.00 71.62 84 LEU A C 1
ATOM 681 O O . LEU A 1 84 ? -5.743 25.693 9.535 1.00 71.62 84 LEU A O 1
ATOM 685 N N . SER A 1 85 ? -7.014 25.254 11.326 1.00 71.81 85 SER A N 1
ATOM 686 C CA . SER A 1 85 ? -8.217 24.990 10.525 1.00 71.81 85 SER A CA 1
ATOM 687 C C . SER A 1 85 ? -8.791 26.229 9.833 1.00 71.81 85 SER A C 1
ATOM 689 O O . SER A 1 85 ? -9.318 26.095 8.729 1.00 71.81 85 SER A O 1
ATOM 691 N N . ASP A 1 86 ? -8.656 27.424 10.413 1.00 66.38 86 ASP A N 1
ATOM 692 C CA . ASP A 1 86 ? -9.134 28.657 9.770 1.00 66.38 86 ASP A CA 1
ATOM 693 C C . ASP A 1 86 ? -8.254 29.082 8.581 1.00 66.38 86 ASP A C 1
ATOM 695 O O . ASP A 1 86 ? -8.770 29.618 7.600 1.00 66.38 86 ASP A O 1
ATOM 699 N N . TRP A 1 87 ? -6.952 28.764 8.599 1.00 63.59 87 TRP A N 1
ATOM 700 C CA . TRP A 1 87 ? -6.040 29.041 7.478 1.00 63.59 87 TRP A CA 1
ATOM 701 C C . TRP A 1 87 ? -6.370 28.222 6.220 1.00 63.59 87 TRP A C 1
ATOM 703 O O . TRP A 1 87 ? -6.163 28.679 5.097 1.00 63.59 87 TRP A O 1
ATOM 713 N N . PHE A 1 88 ? -6.916 27.016 6.393 1.00 62.75 88 PHE A N 1
ATOM 714 C CA . PHE A 1 88 ? -7.255 26.116 5.289 1.00 62.75 88 PHE A CA 1
ATOM 715 C C . PHE A 1 88 ? -8.716 26.182 4.850 1.00 62.75 88 PHE A C 1
ATOM 717 O O . PHE A 1 88 ? -9.099 25.379 4.004 1.00 62.75 88 PHE A O 1
ATOM 724 N N . ARG A 1 89 ? -9.536 27.114 5.362 1.00 61.62 89 ARG A N 1
ATOM 725 C CA . ARG A 1 89 ? -10.912 27.306 4.874 1.00 61.62 89 ARG A CA 1
ATOM 726 C C . ARG A 1 89 ? -10.890 27.849 3.441 1.00 61.62 89 ARG A C 1
ATOM 728 O O . ARG A 1 89 ? -10.688 29.051 3.250 1.00 61.62 89 ARG A O 1
ATOM 735 N N . PRO A 1 90 ? -11.136 27.023 2.407 1.00 57.94 90 PRO A N 1
ATOM 736 C CA . PRO A 1 90 ? -11.197 27.517 1.047 1.00 57.94 90 PRO A CA 1
ATOM 737 C C . PRO A 1 90 ? -12.510 28.290 0.928 1.00 57.94 90 PRO A C 1
ATOM 739 O O . PRO A 1 90 ? -13.583 27.748 1.204 1.00 57.94 90 PRO A O 1
ATOM 742 N N . LYS A 1 91 ? -12.451 29.561 0.524 1.00 55.94 91 LYS A N 1
ATOM 743 C CA . LYS A 1 91 ? -13.650 30.302 0.115 1.00 55.94 91 LYS A CA 1
ATOM 744 C C . LYS A 1 91 ? -14.223 29.624 -1.132 1.00 55.94 91 LYS A C 1
ATOM 746 O O . LYS A 1 91 ? -13.797 29.913 -2.246 1.00 55.94 91 LYS A O 1
ATOM 751 N N . LEU A 1 92 ? -15.175 28.714 -0.950 1.00 61.12 92 LEU A N 1
ATOM 752 C CA . LEU A 1 92 ? -15.961 28.141 -2.040 1.00 61.12 92 LEU A CA 1
ATOM 753 C C . LEU A 1 92 ? -17.004 29.168 -2.491 1.00 61.12 92 LEU A C 1
ATOM 755 O O . LEU A 1 92 ? -18.174 29.079 -2.136 1.00 61.12 92 LEU A O 1
ATOM 759 N N . ASN A 1 93 ? -16.565 30.154 -3.273 1.00 49.56 93 ASN A N 1
ATOM 760 C CA . ASN A 1 93 ? -17.464 31.047 -3.989 1.00 49.56 93 ASN A CA 1
ATOM 761 C C . ASN A 1 93 ? -17.555 30.630 -5.459 1.00 49.56 93 ASN A C 1
ATOM 763 O O . ASN A 1 93 ? -16.654 30.880 -6.251 1.00 49.56 93 ASN A O 1
ATOM 767 N N . ALA A 1 94 ? -18.705 30.027 -5.756 1.00 43.16 94 ALA A N 1
ATOM 768 C CA . ALA A 1 94 ? -19.511 30.195 -6.961 1.00 43.16 94 ALA A CA 1
ATOM 769 C C . ALA A 1 94 ? -18.879 29.883 -8.331 1.00 43.16 94 ALA A C 1
ATOM 771 O O . ALA A 1 94 ? -18.183 30.684 -8.950 1.00 43.16 94 ALA A O 1
ATOM 772 N N . SER A 1 95 ? -19.310 28.742 -8.866 1.00 49.25 95 SER A N 1
ATOM 773 C CA . SER A 1 95 ? -19.378 28.423 -10.287 1.00 49.25 95 SER A CA 1
ATOM 774 C C . SER A 1 95 ? -20.037 29.542 -11.109 1.00 49.25 95 SER A C 1
ATOM 776 O O . SER A 1 95 ? -21.136 29.991 -10.783 1.00 49.25 95 SER A O 1
ATOM 778 N N . LYS A 1 96 ? -19.440 29.882 -12.255 1.00 42.53 96 LYS A N 1
ATOM 779 C CA . LYS A 1 96 ? -20.172 30.291 -13.464 1.00 42.53 96 LYS A CA 1
ATOM 780 C C . LYS A 1 96 ? -19.546 29.607 -14.688 1.00 42.53 96 LYS A C 1
ATOM 782 O O . LYS A 1 96 ? -18.320 29.593 -14.786 1.00 42.53 96 LYS A O 1
ATOM 787 N N . PRO A 1 97 ? -20.350 29.034 -15.600 1.00 49.09 97 PRO A N 1
ATOM 788 C CA . PRO A 1 97 ? -19.869 28.480 -16.856 1.00 49.09 97 PRO A CA 1
ATOM 789 C C . PRO A 1 97 ? -19.854 29.573 -17.931 1.00 49.09 97 PRO A C 1
ATOM 791 O O . PRO A 1 97 ? -20.836 30.297 -18.078 1.00 49.09 97 PRO A O 1
ATOM 794 N N . THR A 1 98 ? -18.788 29.643 -18.728 1.00 31.92 98 THR A N 1
ATOM 795 C CA . THR A 1 98 ? -18.811 30.389 -19.992 1.00 31.92 98 THR A CA 1
ATOM 796 C C . THR A 1 98 ? -18.084 29.585 -21.064 1.00 31.92 98 THR A C 1
ATOM 798 O O . THR A 1 98 ? -16.866 29.430 -21.034 1.00 31.92 98 THR A O 1
ATOM 801 N N . GLN A 1 99 ? -18.872 29.051 -21.997 1.00 40.94 99 GLN A N 1
ATOM 802 C CA . GLN A 1 99 ? -18.444 28.643 -23.333 1.00 40.94 99 GLN A CA 1
ATOM 803 C C . GLN A 1 99 ? -17.930 29.863 -24.109 1.00 40.94 99 GLN A C 1
ATOM 805 O O . GLN A 1 99 ? -18.591 30.895 -24.083 1.00 40.94 99 GLN A O 1
ATOM 810 N N . SER A 1 100 ? -16.830 29.724 -24.850 1.00 32.81 100 SER A N 1
ATOM 811 C CA . SER A 1 100 ? -16.546 30.450 -26.106 1.00 32.81 100 SER A CA 1
ATOM 812 C C . SER A 1 100 ? -15.250 29.853 -26.674 1.00 32.81 100 SER A C 1
ATOM 814 O O . SER A 1 100 ? -14.240 29.822 -25.983 1.00 32.81 100 SER A O 1
ATOM 816 N N . SER A 1 101 ? -15.276 29.115 -27.783 1.00 36.66 101 SER A N 1
ATOM 817 C CA . SER A 1 101 ? -15.282 29.564 -29.188 1.00 36.66 101 SER A CA 1
ATOM 818 C C . SER A 1 101 ? -13.930 29.258 -29.835 1.00 36.66 101 SER A C 1
ATOM 820 O O . SER A 1 101 ? -12.889 29.725 -29.381 1.00 36.66 101 SER A O 1
ATOM 822 N N . ASN A 1 102 ? -13.988 28.465 -30.902 1.00 45.06 102 ASN A N 1
ATOM 823 C CA . ASN A 1 102 ? -12.900 28.134 -31.812 1.00 45.06 102 ASN A CA 1
ATOM 824 C C . ASN A 1 102 ? -12.056 29.356 -32.202 1.00 45.06 102 ASN A C 1
ATOM 826 O O . ASN A 1 102 ? -12.607 30.396 -32.556 1.00 45.06 102 ASN A O 1
ATOM 830 N N . SER A 1 103 ? -10.741 29.169 -32.295 1.00 38.31 103 SER A N 1
ATOM 831 C CA . SER A 1 103 ? -9.941 29.882 -33.288 1.00 38.31 103 SER A CA 1
ATOM 832 C C . SER A 1 103 ? -8.784 29.000 -33.747 1.00 38.31 103 SER A C 1
ATOM 834 O O . SER A 1 103 ? -7.928 28.609 -32.954 1.00 38.31 103 SER A O 1
ATOM 836 N N . LEU A 1 104 ? -8.808 28.646 -35.033 1.00 46.25 104 LEU A N 1
ATOM 837 C CA . LEU A 1 104 ? -7.634 28.184 -35.755 1.00 46.25 104 LEU A CA 1
ATOM 838 C C . LEU A 1 104 ? -6.740 29.396 -36.017 1.00 46.25 104 LEU A C 1
ATOM 840 O O . LEU A 1 104 ? -7.175 30.341 -36.671 1.00 46.25 104 LEU A O 1
ATOM 844 N N . THR A 1 105 ? -5.469 29.307 -35.637 1.00 34.66 105 THR A N 1
ATOM 845 C CA . THR A 1 105 ? -4.425 30.131 -36.249 1.00 34.66 105 THR A CA 1
ATOM 846 C C . THR A 1 105 ? -3.123 29.346 -36.311 1.00 34.66 105 THR A C 1
ATOM 848 O O . THR A 1 105 ? -2.418 29.166 -35.322 1.00 34.66 105 THR A O 1
ATOM 851 N N . ASN A 1 106 ? -2.819 28.865 -37.515 1.00 44.91 106 ASN A N 1
ATOM 852 C CA . ASN A 1 106 ? -1.478 28.473 -37.920 1.00 44.91 106 ASN A CA 1
ATOM 853 C C . ASN A 1 106 ? -0.603 29.729 -38.002 1.00 44.91 106 ASN A C 1
ATOM 855 O O . ASN A 1 106 ? -0.912 30.596 -38.811 1.00 44.91 106 ASN A O 1
ATOM 859 N N . THR A 1 107 ? 0.516 29.760 -37.274 1.00 38.69 107 THR A N 1
ATOM 860 C CA . THR A 1 107 ? 1.753 30.415 -37.730 1.00 38.69 107 THR A CA 1
ATOM 861 C C . THR A 1 107 ? 2.956 29.619 -37.228 1.00 38.69 107 THR A C 1
ATOM 863 O O . THR A 1 107 ? 3.177 29.440 -36.034 1.00 38.69 107 THR A O 1
ATOM 866 N N . SER A 1 108 ? 3.701 29.113 -38.204 1.00 44.47 108 SER A N 1
ATOM 867 C CA . SER A 1 108 ? 4.965 28.385 -38.123 1.00 44.47 108 SER A CA 1
ATOM 868 C C . SER A 1 108 ? 6.126 29.317 -37.761 1.00 44.47 108 SER A C 1
ATOM 870 O O . SER A 1 108 ? 6.165 30.422 -38.290 1.00 44.47 108 SER A O 1
ATOM 872 N N . LEU A 1 109 ? 7.085 28.862 -36.936 1.00 40.50 109 LEU A N 1
ATOM 873 C CA . LEU A 1 109 ? 8.511 28.726 -37.311 1.00 40.50 109 LEU A CA 1
ATOM 874 C C . LEU A 1 109 ? 9.406 28.285 -36.123 1.00 40.50 109 LEU A C 1
ATOM 876 O O . LEU A 1 109 ? 9.797 29.077 -35.277 1.00 40.50 109 LEU A O 1
ATOM 880 N N . LYS A 1 110 ? 9.813 27.006 -36.192 1.00 42.88 110 LYS A N 1
ATOM 881 C CA . LYS A 1 110 ? 11.205 26.508 -36.090 1.00 42.88 110 LYS A CA 1
ATOM 882 C C . LYS A 1 110 ? 11.930 26.547 -34.728 1.00 42.88 110 LYS A C 1
ATOM 884 O O . LYS A 1 110 ? 12.543 27.549 -34.380 1.00 42.88 110 LYS A O 1
ATOM 889 N N . SER A 1 111 ? 12.057 25.371 -34.092 1.00 37.66 111 SER A N 1
ATOM 890 C CA . SER A 1 111 ? 13.360 24.776 -33.706 1.00 37.66 111 SER A CA 1
ATOM 891 C C . SER A 1 111 ? 13.252 23.351 -33.123 1.00 37.66 111 SER A C 1
ATOM 893 O O . SER A 1 111 ? 12.428 23.090 -32.259 1.00 37.66 111 SER A O 1
ATOM 895 N N . ALA A 1 112 ? 14.161 22.488 -33.598 1.00 43.62 112 ALA A N 1
ATOM 896 C CA . ALA A 1 112 ? 14.761 21.303 -32.962 1.00 43.62 112 ALA A CA 1
ATOM 897 C C . ALA A 1 112 ? 13.921 20.030 -32.669 1.00 43.62 112 ALA A C 1
ATOM 899 O O . ALA A 1 112 ? 13.269 19.880 -31.644 1.00 43.62 112 ALA A O 1
ATOM 900 N N . THR A 1 113 ? 14.065 19.059 -33.578 1.00 47.06 113 THR A N 1
ATOM 901 C CA . THR A 1 113 ? 14.334 17.622 -33.365 1.00 47.06 113 THR A CA 1
ATOM 902 C C . THR A 1 113 ? 14.163 17.037 -31.951 1.00 47.06 113 THR A C 1
ATOM 904 O O . THR A 1 113 ? 15.072 17.125 -31.129 1.00 47.06 113 THR A O 1
ATOM 907 N N . SER A 1 114 ? 13.063 16.306 -31.732 1.00 44.22 114 SER A N 1
ATOM 908 C CA . SER A 1 114 ? 13.017 14.916 -31.215 1.00 44.22 114 SER A CA 1
ATOM 909 C C . SER A 1 114 ? 11.554 14.455 -31.119 1.00 44.22 114 SER A C 1
ATOM 911 O O . SER A 1 114 ? 10.748 15.151 -30.501 1.00 44.22 114 SER A O 1
ATOM 913 N N . PRO A 1 115 ? 11.156 13.320 -31.723 1.00 53.66 115 PRO A N 1
ATOM 914 C CA . PRO A 1 115 ? 9.787 12.842 -31.624 1.00 53.66 115 PRO A CA 1
ATOM 915 C C . PRO A 1 115 ? 9.592 12.005 -30.352 1.00 53.66 115 PRO A C 1
ATOM 917 O O . PRO A 1 115 ? 10.427 11.170 -30.018 1.00 53.66 115 PRO A O 1
ATOM 920 N N . THR A 1 116 ? 8.396 12.128 -29.766 1.00 49.81 116 THR A N 1
ATOM 921 C CA . THR A 1 116 ? 7.767 11.193 -28.806 1.00 49.81 116 THR A CA 1
ATOM 922 C C . THR A 1 116 ? 8.072 11.451 -27.327 1.00 49.81 116 THR A C 1
ATOM 924 O O . THR A 1 116 ? 9.218 11.347 -26.920 1.00 49.81 116 THR A O 1
ATOM 927 N N . LEU A 1 117 ? 7.020 11.734 -26.532 1.00 47.69 117 LEU A N 1
ATOM 928 C CA . LEU A 1 117 ? 6.763 11.226 -25.155 1.00 47.69 117 LEU A CA 1
ATOM 929 C C . LEU A 1 117 ? 5.760 12.064 -24.319 1.00 47.69 117 LEU A C 1
ATOM 931 O O . LEU A 1 117 ? 5.756 11.974 -23.097 1.00 47.69 117 LEU A O 1
ATOM 935 N N . VAL A 1 118 ? 4.845 12.835 -24.919 1.00 45.25 118 VAL A N 1
ATOM 936 C CA . VAL A 1 118 ? 3.811 13.567 -24.137 1.00 45.25 118 VAL A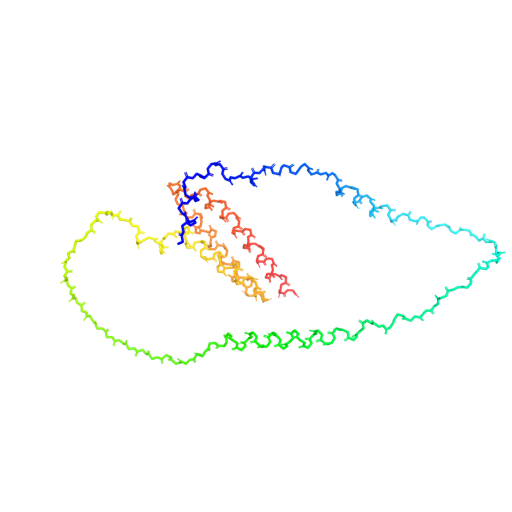 CA 1
ATOM 937 C C . VAL A 1 118 ? 2.375 13.063 -24.324 1.00 45.25 118 VAL A C 1
ATOM 939 O O . VAL A 1 118 ? 1.440 13.719 -23.882 1.00 45.25 118 VAL A O 1
ATOM 942 N N . SER A 1 119 ? 2.167 11.881 -24.921 1.00 46.03 119 SER A N 1
ATOM 943 C CA . SER A 1 119 ? 0.811 11.368 -25.211 1.00 46.03 119 SER A CA 1
ATOM 944 C C . SER A 1 119 ? 0.416 10.051 -24.518 1.00 46.03 119 SER A C 1
ATOM 946 O O . SER A 1 119 ? -0.634 9.503 -24.827 1.00 46.03 119 SER A O 1
ATOM 948 N N . SER A 1 120 ? 1.187 9.518 -23.560 1.00 52.94 120 SER A N 1
ATOM 949 C CA . SER A 1 120 ? 0.883 8.191 -22.979 1.00 52.94 120 SER A CA 1
ATOM 950 C C . SER A 1 120 ? 0.651 8.135 -21.467 1.00 52.94 120 SER A C 1
ATOM 952 O O . SER A 1 120 ? 0.200 7.100 -20.990 1.00 52.94 120 SER A O 1
ATOM 954 N N . SER A 1 121 ? 0.866 9.201 -20.686 1.00 54.75 121 SER A N 1
ATOM 955 C CA . SER A 1 121 ? 0.759 9.117 -19.212 1.00 54.75 121 SER A CA 1
ATOM 956 C C . SER A 1 121 ? -0.660 8.831 -18.698 1.00 54.75 121 SER A C 1
ATOM 958 O O . SER A 1 121 ? -0.816 8.194 -17.659 1.00 54.75 121 SER A O 1
ATOM 960 N N . ALA A 1 122 ? -1.697 9.256 -19.430 1.00 58.72 122 ALA A N 1
ATOM 961 C CA . ALA A 1 122 ? -3.092 8.938 -19.113 1.00 58.72 122 ALA A CA 1
ATOM 962 C C . ALA A 1 122 ? -3.476 7.489 -19.471 1.00 58.72 122 ALA A C 1
ATOM 964 O O . ALA A 1 122 ? -4.424 6.962 -18.901 1.00 58.72 122 ALA A O 1
ATOM 965 N N . SER A 1 123 ? -2.737 6.846 -20.383 1.00 80.62 123 SER A N 1
ATOM 966 C CA . SER A 1 123 ? -2.970 5.462 -20.818 1.00 80.62 123 SER A CA 1
ATOM 967 C C . SER A 1 123 ? -1.968 4.464 -20.225 1.00 80.62 123 SER A C 1
ATOM 969 O O . SER A 1 123 ? -2.162 3.261 -20.380 1.00 80.62 123 SER A O 1
ATOM 971 N N . ASP A 1 124 ? -0.902 4.923 -19.566 1.00 93.25 124 ASP A N 1
ATOM 972 C CA . ASP A 1 124 ? 0.133 4.063 -18.991 1.00 93.25 124 ASP A CA 1
ATOM 973 C C . ASP A 1 124 ? -0.413 3.353 -17.735 1.00 93.25 124 ASP A C 1
ATOM 975 O O . ASP A 1 124 ? -0.731 4.027 -16.745 1.00 93.25 124 ASP A O 1
ATOM 979 N N . PRO A 1 125 ? -0.543 2.012 -17.742 1.00 96.62 125 PRO A N 1
ATOM 980 C CA . PRO A 1 125 ? -1.070 1.270 -16.602 1.00 96.62 125 PRO A CA 1
ATOM 981 C C . PRO A 1 125 ? -0.197 1.413 -15.349 1.00 96.62 125 PRO A C 1
ATOM 983 O O . PRO A 1 125 ? -0.735 1.482 -14.245 1.00 96.62 125 PRO A O 1
ATOM 986 N N . PHE A 1 126 ? 1.128 1.546 -15.491 1.00 97.19 126 PHE A N 1
ATOM 987 C CA . PHE A 1 126 ? 2.023 1.733 -14.349 1.00 97.19 126 PHE A CA 1
ATOM 988 C C . PHE A 1 126 ? 1.730 3.061 -13.643 1.00 97.19 126 PHE A C 1
ATOM 990 O O . PHE A 1 126 ? 1.539 3.101 -12.430 1.00 97.19 126 PHE A O 1
ATOM 997 N N . VAL A 1 127 ? 1.646 4.159 -14.398 1.00 97.00 127 VAL A N 1
ATOM 998 C CA . VAL A 1 127 ? 1.392 5.499 -13.837 1.00 97.00 127 VAL A CA 1
ATOM 999 C C . VAL A 1 127 ? 0.006 5.574 -13.197 1.00 97.00 127 VAL A C 1
ATOM 1001 O O . VAL A 1 127 ? -0.138 6.115 -12.099 1.00 97.00 127 VAL A O 1
ATOM 1004 N N . GLN A 1 128 ? -1.010 4.999 -13.848 1.00 97.12 128 GLN A N 1
ATOM 1005 C CA . GLN A 1 128 ? -2.365 4.937 -13.297 1.00 97.12 128 GLN A CA 1
ATOM 1006 C C . GLN A 1 128 ? -2.413 4.146 -11.985 1.00 97.12 128 GLN A C 1
ATOM 1008 O O . GLN A 1 128 ? -3.018 4.608 -11.015 1.00 97.12 128 GLN A O 1
ATOM 1013 N N . ALA A 1 129 ? -1.728 3.001 -11.924 1.00 97.75 129 ALA A N 1
ATOM 1014 C CA . ALA A 1 129 ? -1.634 2.197 -10.714 1.00 97.75 129 ALA A CA 1
ATOM 1015 C C . ALA A 1 129 ? -0.993 2.968 -9.554 1.00 97.75 129 ALA A C 1
ATOM 1017 O O . ALA A 1 129 ? -1.540 2.986 -8.452 1.00 97.75 129 ALA A O 1
ATOM 1018 N N . VAL A 1 130 ? 0.145 3.632 -9.795 1.00 98.00 130 VAL A N 1
ATOM 1019 C CA . VAL A 1 130 ? 0.841 4.410 -8.757 1.00 98.00 130 VAL A CA 1
ATOM 1020 C C . VAL A 1 130 ? -0.041 5.540 -8.233 1.00 98.00 130 VAL A C 1
ATOM 1022 O O . VAL A 1 130 ? -0.158 5.706 -7.022 1.00 98.00 130 VAL A O 1
ATOM 1025 N N . ARG A 1 131 ? -0.744 6.251 -9.119 1.00 97.88 131 ARG A N 1
ATOM 1026 C CA . ARG A 1 131 ? -1.679 7.308 -8.719 1.00 97.88 131 ARG A CA 1
ATOM 1027 C C . ARG A 1 131 ? -2.815 6.775 -7.842 1.00 97.88 131 ARG A C 1
ATOM 1029 O O . ARG A 1 131 ? -3.142 7.392 -6.830 1.00 97.88 131 ARG A O 1
ATOM 1036 N N . LEU A 1 132 ? -3.425 5.644 -8.206 1.00 97.62 132 LEU A N 1
ATOM 1037 C CA . LEU A 1 132 ? -4.484 5.027 -7.396 1.00 97.62 132 LEU A CA 1
ATOM 1038 C C . LEU A 1 132 ? -3.964 4.573 -6.030 1.00 97.62 132 LEU A C 1
ATOM 1040 O O . LEU A 1 132 ? -4.622 4.811 -5.017 1.00 97.62 132 LEU A O 1
ATOM 1044 N N . ALA A 1 133 ? -2.774 3.976 -5.994 1.00 98.19 133 ALA A N 1
ATOM 1045 C CA . ALA A 1 133 ? -2.100 3.586 -4.763 1.00 98.19 133 ALA A CA 1
ATOM 1046 C C . ALA A 1 133 ? -1.823 4.788 -3.843 1.00 98.19 133 ALA A C 1
ATOM 1048 O O . ALA A 1 133 ? -2.109 4.732 -2.649 1.00 98.19 133 ALA A O 1
ATOM 1049 N N . GLU A 1 134 ? -1.331 5.903 -4.382 1.00 98.38 134 GLU A N 1
ATOM 1050 C CA . GLU A 1 134 ? -1.103 7.141 -3.625 1.00 98.38 134 GLU A CA 1
ATOM 1051 C C . GLU A 1 134 ? -2.406 7.738 -3.083 1.00 98.38 134 GLU A C 1
ATOM 1053 O O . GLU A 1 134 ? -2.470 8.152 -1.920 1.00 98.38 134 GLU A O 1
ATOM 1058 N N . GLN A 1 135 ? -3.475 7.726 -3.885 1.00 98.12 135 GLN A N 1
ATOM 1059 C CA . GLN A 1 135 ? -4.806 8.142 -3.441 1.00 98.12 135 GLN A CA 1
ATOM 1060 C C . GLN A 1 135 ? -5.341 7.238 -2.326 1.00 98.12 135 GLN A C 1
ATOM 1062 O O . GLN A 1 135 ? -5.923 7.738 -1.364 1.00 98.12 135 GLN A O 1
ATOM 1067 N N . ALA A 1 136 ? -5.162 5.920 -2.441 1.00 97.94 136 ALA A N 1
ATOM 1068 C CA . ALA A 1 136 ? -5.571 4.960 -1.420 1.00 97.94 136 ALA A CA 1
ATOM 1069 C C . ALA A 1 136 ? -4.764 5.139 -0.126 1.00 97.94 136 ALA A C 1
ATOM 1071 O O . ALA A 1 136 ? -5.346 5.161 0.957 1.00 97.94 136 ALA A O 1
ATOM 1072 N N . SER A 1 137 ? -3.449 5.342 -0.238 1.00 98.19 137 SER A N 1
ATOM 1073 C CA . SER A 1 137 ? -2.555 5.605 0.892 1.00 98.19 137 SER A CA 1
ATOM 1074 C C . SER A 1 137 ? -2.937 6.892 1.620 1.00 98.19 137 SER A C 1
ATOM 1076 O O . SER A 1 137 ? -3.106 6.891 2.836 1.00 98.19 137 SER A O 1
ATOM 1078 N N . THR A 1 138 ? -3.144 7.979 0.873 1.00 97.94 138 THR A N 1
ATOM 1079 C CA . THR A 1 138 ? -3.562 9.272 1.431 1.00 97.94 138 THR A CA 1
ATOM 1080 C C . THR A 1 138 ? -4.921 9.156 2.117 1.00 97.94 138 THR A C 1
ATOM 1082 O O . THR A 1 138 ? -5.059 9.531 3.279 1.00 97.94 138 THR A O 1
ATOM 1085 N N . ALA A 1 139 ? -5.917 8.568 1.448 1.00 96.19 139 ALA A N 1
ATOM 1086 C CA . ALA A 1 139 ? -7.244 8.368 2.028 1.00 96.19 139 ALA A CA 1
ATOM 1087 C C . ALA A 1 139 ? -7.219 7.450 3.268 1.00 96.19 139 ALA A C 1
ATOM 1089 O O . ALA A 1 139 ? -8.003 7.646 4.194 1.00 96.19 139 ALA A O 1
ATOM 1090 N N . GLY A 1 140 ? -6.285 6.496 3.330 1.00 97.06 140 GLY A N 1
ATOM 1091 C CA . GLY A 1 140 ? -6.082 5.612 4.482 1.00 97.06 140 GLY A CA 1
ATOM 1092 C C . GLY A 1 140 ? -5.715 6.303 5.777 1.00 97.06 140 GLY A C 1
ATOM 1093 O O . GLY A 1 140 ? -6.068 5.804 6.841 1.00 97.06 140 GLY A O 1
ATOM 1094 N N . THR A 1 141 ? -5.105 7.482 5.708 1.00 96.75 141 THR A N 1
ATOM 1095 C CA . THR A 1 141 ? -4.765 8.264 6.906 1.00 96.75 141 THR A CA 1
ATOM 1096 C C . THR A 1 141 ? -5.986 8.836 7.630 1.00 96.75 141 THR A C 1
ATOM 1098 O O . THR A 1 141 ? -5.902 9.163 8.810 1.00 96.75 141 THR A O 1
ATOM 1101 N N . THR A 1 142 ? -7.127 8.940 6.943 1.00 97.06 142 THR A N 1
ATOM 1102 C CA . THR A 1 142 ? -8.354 9.563 7.465 1.00 97.06 142 THR A CA 1
ATOM 1103 C C . THR A 1 142 ? -9.565 8.627 7.442 1.00 97.06 142 THR A C 1
ATOM 1105 O O . THR A 1 142 ? -10.654 9.024 7.854 1.00 97.06 142 THR A O 1
ATOM 1108 N N . ALA A 1 143 ? -9.399 7.377 6.997 1.00 96.06 143 ALA A N 1
ATOM 1109 C CA . ALA A 1 143 ? -10.478 6.399 6.930 1.00 96.06 143 ALA A CA 1
ATOM 1110 C C . ALA A 1 143 ? -10.907 5.931 8.332 1.00 96.06 143 ALA A C 1
ATOM 1112 O O . ALA A 1 143 ? -10.117 5.415 9.120 1.00 96.06 143 ALA A O 1
ATOM 1113 N N . GLN A 1 144 ? -12.193 6.075 8.636 1.00 95.62 144 GLN A N 1
ATOM 1114 C CA . GLN A 1 144 ? -12.784 5.746 9.934 1.00 95.62 144 GLN A CA 1
ATOM 1115 C C . GLN A 1 144 ? -13.859 4.666 9.821 1.00 95.62 144 GLN A C 1
ATOM 1117 O O . GLN A 1 144 ? -13.967 3.808 10.699 1.00 95.62 144 GLN A O 1
ATOM 1122 N N . THR A 1 145 ? -14.640 4.684 8.740 1.00 97.94 145 THR A N 1
ATOM 1123 C CA . THR A 1 145 ? -15.806 3.808 8.583 1.00 97.94 145 THR A CA 1
ATOM 1124 C C . THR A 1 145 ? -15.484 2.565 7.767 1.00 97.94 145 THR A C 1
ATOM 1126 O O . THR A 1 145 ? -14.608 2.574 6.901 1.00 97.94 145 THR A O 1
ATOM 1129 N N . SER A 1 146 ? -16.241 1.487 7.989 1.00 98.00 146 SER A N 1
ATOM 1130 C CA . SER A 1 146 ? -16.106 0.260 7.194 1.00 98.00 146 SER A CA 1
ATOM 1131 C C . SER A 1 146 ? -16.219 0.518 5.685 1.00 98.00 146 SER A C 1
ATOM 1133 O O . SER A 1 146 ? -15.428 -0.008 4.906 1.00 98.00 146 SER A O 1
ATOM 1135 N N . ALA A 1 147 ? -17.157 1.375 5.266 1.00 97.75 147 ALA A N 1
ATOM 1136 C CA . ALA A 1 147 ? -17.343 1.720 3.859 1.00 97.75 147 ALA A CA 1
ATOM 1137 C C . ALA A 1 147 ? -16.122 2.442 3.265 1.00 97.75 147 ALA A C 1
ATOM 1139 O O . ALA A 1 147 ? -15.716 2.131 2.147 1.00 97.75 147 ALA A O 1
ATOM 1140 N N . GLN A 1 148 ? -15.499 3.356 4.019 1.00 97.75 148 GLN A N 1
ATOM 1141 C CA . GLN A 1 148 ? -14.260 4.009 3.588 1.00 97.75 148 GLN A CA 1
ATOM 1142 C C . GLN A 1 148 ? -13.142 2.978 3.411 1.00 97.75 148 GLN A C 1
ATOM 1144 O O . GLN A 1 148 ? -12.520 2.940 2.353 1.00 97.75 148 GLN A O 1
ATOM 1149 N N . TRP A 1 149 ? -12.948 2.083 4.383 1.00 98.38 149 TRP A N 1
ATOM 1150 C CA . TRP A 1 149 ? -11.955 1.009 4.294 1.00 98.38 149 TRP A CA 1
ATOM 1151 C C . TRP A 1 149 ? -12.180 0.069 3.101 1.00 98.38 149 TRP A C 1
ATOM 1153 O O . TRP A 1 149 ? -11.217 -0.322 2.445 1.00 98.38 149 TRP A O 1
ATOM 1163 N N . LEU A 1 150 ? -13.432 -0.238 2.748 1.00 98.69 150 LEU A N 1
ATOM 1164 C CA . LEU A 1 150 ? -13.730 -0.994 1.526 1.00 98.69 150 LEU A CA 1
ATOM 1165 C C . LEU A 1 150 ? -13.412 -0.214 0.252 1.00 98.69 150 LEU A C 1
ATOM 1167 O O . LEU A 1 150 ? -12.870 -0.787 -0.689 1.00 98.69 150 LEU A O 1
ATOM 1171 N N . GLY A 1 151 ? -13.697 1.089 0.223 1.00 97.19 151 GLY A N 1
ATOM 1172 C CA . GLY A 1 151 ? -13.307 1.946 -0.897 1.00 97.19 151 GLY A CA 1
ATOM 1173 C C . GLY A 1 151 ? -11.788 1.993 -1.093 1.00 97.19 151 GLY A C 1
ATOM 1174 O O . GLY A 1 151 ? -11.306 1.986 -2.223 1.00 97.19 151 GLY A O 1
ATOM 1175 N N . LEU A 1 152 ? -11.019 1.989 -0.001 1.00 98.19 152 LEU A N 1
ATOM 1176 C CA . LEU A 1 152 ? -9.560 1.873 -0.046 1.00 98.19 152 LEU A CA 1
ATOM 1177 C C . LEU A 1 152 ? -9.111 0.516 -0.584 1.00 98.19 152 LEU A C 1
ATOM 1179 O O . LEU A 1 152 ? -8.228 0.476 -1.436 1.00 98.19 152 LEU A O 1
ATOM 1183 N N . ALA A 1 153 ? -9.716 -0.574 -0.104 1.00 98.44 153 ALA A N 1
ATOM 1184 C CA . ALA A 1 153 ? -9.408 -1.916 -0.585 1.00 98.44 153 ALA A CA 1
ATOM 1185 C C . ALA A 1 153 ? -9.608 -2.021 -2.102 1.00 98.44 153 ALA A C 1
ATOM 1187 O O . ALA A 1 153 ? -8.707 -2.458 -2.808 1.00 98.44 153 ALA A O 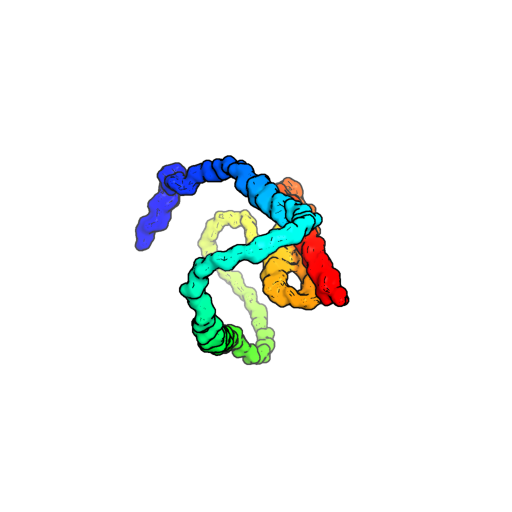1
ATOM 1188 N N . ALA A 1 154 ? -10.736 -1.519 -2.611 1.00 98.56 154 ALA A N 1
ATOM 1189 C CA . ALA A 1 154 ? -11.019 -1.509 -4.043 1.00 98.56 154 ALA A CA 1
ATOM 1190 C C . ALA A 1 154 ? -9.971 -0.721 -4.851 1.00 98.56 154 ALA A C 1
ATOM 1192 O O . ALA A 1 154 ? -9.536 -1.182 -5.903 1.00 98.56 154 ALA A O 1
ATOM 1193 N N . LYS A 1 155 ? -9.515 0.439 -4.353 1.00 98.19 155 LYS A N 1
ATOM 1194 C CA . LYS A 1 155 ? -8.452 1.220 -5.015 1.00 98.19 155 LYS A CA 1
ATOM 1195 C C . LYS A 1 155 ? -7.113 0.484 -5.036 1.00 98.19 155 LYS A C 1
ATOM 1197 O O . LYS A 1 155 ? -6.425 0.514 -6.053 1.00 98.19 155 LYS A O 1
ATOM 1202 N N . TRP A 1 156 ? -6.741 -0.160 -3.930 1.00 98.75 156 TRP A N 1
ATOM 1203 C CA . TRP A 1 156 ? -5.529 -0.977 -3.861 1.00 98.75 156 TRP A CA 1
ATOM 1204 C C . TRP A 1 156 ? -5.593 -2.177 -4.809 1.00 98.75 156 TRP A C 1
ATOM 1206 O O . TRP A 1 156 ? -4.610 -2.457 -5.492 1.00 98.75 156 TRP A O 1
ATOM 1216 N N . GLU A 1 157 ? -6.748 -2.836 -4.906 1.00 98.81 157 GLU A N 1
ATOM 1217 C CA . GLU A 1 157 ? -6.951 -3.949 -5.836 1.00 98.81 157 GLU A CA 1
ATOM 1218 C C . GLU A 1 157 ? -6.829 -3.491 -7.291 1.00 98.81 157 GLU A C 1
ATOM 1220 O O . GLU A 1 157 ? -6.030 -4.032 -8.048 1.00 98.81 157 GLU A O 1
ATOM 1225 N N . GLN A 1 158 ? -7.517 -2.408 -7.660 1.00 98.56 158 GLN A N 1
ATOM 1226 C CA . GLN A 1 158 ? -7.430 -1.848 -9.007 1.00 98.56 158 GLN A CA 1
ATOM 1227 C C . GLN A 1 158 ? -5.996 -1.420 -9.360 1.00 98.56 158 GLN A C 1
ATOM 1229 O O . GLN A 1 158 ? -5.545 -1.607 -10.490 1.00 98.56 158 GLN A O 1
ATOM 1234 N N . ALA A 1 159 ? -5.250 -0.863 -8.400 1.00 98.38 159 ALA A N 1
ATOM 1235 C CA . ALA A 1 159 ? -3.838 -0.549 -8.596 1.00 98.38 159 ALA A CA 1
ATOM 1236 C C . ALA A 1 159 ? -2.997 -1.818 -8.831 1.00 98.38 159 ALA A C 1
ATOM 1238 O O . ALA A 1 159 ? -2.093 -1.803 -9.666 1.00 98.38 159 ALA A O 1
ATOM 1239 N N . SER A 1 160 ? -3.288 -2.913 -8.123 1.00 98.62 160 SER A N 1
ATOM 1240 C CA . SER A 1 160 ? -2.650 -4.216 -8.346 1.00 98.62 160 SER A CA 1
ATOM 1241 C C . SER A 1 160 ? -2.930 -4.747 -9.757 1.00 98.62 160 SER A C 1
ATOM 1243 O O . SER A 1 160 ? -1.995 -5.102 -10.477 1.00 98.62 160 SER A O 1
ATOM 1245 N N . ASP A 1 161 ? -4.189 -4.713 -10.197 1.00 98.62 161 ASP A N 1
ATOM 1246 C CA . ASP A 1 161 ? -4.596 -5.162 -11.534 1.00 98.62 161 ASP A CA 1
ATOM 1247 C C . ASP A 1 161 ? -3.925 -4.357 -12.651 1.00 98.62 161 ASP A C 1
ATOM 1249 O O . ASP A 1 161 ? -3.459 -4.912 -13.648 1.00 98.62 161 ASP A O 1
ATOM 1253 N N . LEU A 1 162 ? -3.807 -3.042 -12.472 1.00 98.38 162 LEU A N 1
ATOM 1254 C CA . LEU A 1 162 ? -3.087 -2.189 -13.412 1.00 98.38 162 LEU A CA 1
ATOM 1255 C C . LEU A 1 162 ? -1.586 -2.507 -13.439 1.00 98.38 162 LEU A C 1
ATOM 1257 O O . LEU A 1 162 ? -1.000 -2.569 -14.516 1.00 98.38 162 LEU A O 1
ATOM 1261 N N . MET A 1 163 ? -0.960 -2.786 -12.290 1.00 98.12 163 MET A N 1
ATOM 1262 C CA . MET A 1 163 ? 0.434 -3.245 -12.263 1.00 98.12 163 MET A CA 1
ATOM 1263 C C . MET A 1 163 ? 0.616 -4.588 -12.981 1.00 98.12 163 MET A C 1
ATOM 1265 O O . MET A 1 163 ? 1.609 -4.783 -13.682 1.00 98.12 163 MET A O 1
ATOM 1269 N N . LYS A 1 164 ? -0.361 -5.493 -12.867 1.00 98.19 164 LYS A N 1
ATOM 1270 C CA . LYS A 1 164 ? -0.386 -6.763 -13.604 1.00 98.19 164 LYS A CA 1
ATOM 1271 C C . LYS A 1 164 ? -0.496 -6.560 -15.120 1.00 98.19 164 LYS A C 1
ATOM 1273 O O . LYS A 1 164 ? 0.015 -7.381 -15.877 1.00 98.19 164 LYS A O 1
ATOM 1278 N N . ALA A 1 165 ? -1.136 -5.478 -15.564 1.00 97.19 165 ALA A N 1
ATOM 1279 C CA . ALA A 1 165 ? -1.319 -5.145 -16.976 1.00 97.19 165 ALA A CA 1
ATOM 1280 C C . ALA A 1 165 ? -0.083 -4.504 -17.642 1.00 97.19 165 ALA A C 1
ATOM 1282 O O . ALA A 1 165 ? -0.080 -4.291 -18.858 1.00 97.19 165 ALA A O 1
ATOM 1283 N N . VAL A 1 166 ? 0.972 -4.189 -16.881 1.00 96.56 166 VAL A N 1
ATOM 1284 C CA . VAL A 1 166 ? 2.234 -3.671 -17.432 1.00 96.56 166 VAL A CA 1
ATOM 1285 C C . VAL A 1 166 ? 2.894 -4.744 -18.303 1.00 96.56 166 VAL A C 1
ATOM 1287 O O . VAL A 1 166 ? 3.034 -5.897 -17.897 1.00 96.56 166 VAL A O 1
ATOM 1290 N N . LYS A 1 167 ? 3.309 -4.371 -19.519 1.00 96.12 167 LYS A N 1
ATOM 1291 C CA . LYS A 1 167 ? 3.870 -5.315 -20.495 1.00 96.12 167 LYS A CA 1
ATOM 1292 C C . LYS A 1 167 ? 5.270 -5.799 -20.078 1.00 96.12 167 LYS A C 1
ATOM 1294 O O . LYS A 1 167 ? 6.043 -4.993 -19.564 1.00 96.12 167 LYS A O 1
ATOM 1299 N N . PRO A 1 168 ? 5.656 -7.055 -20.383 1.00 95.38 168 PRO A N 1
ATOM 1300 C CA . PRO A 1 168 ? 6.980 -7.596 -20.044 1.00 95.38 168 PRO A CA 1
ATOM 1301 C C . PRO A 1 168 ? 8.179 -6.849 -20.642 1.00 95.38 168 PRO A C 1
ATOM 1303 O O . PRO A 1 168 ? 9.283 -6.956 -20.121 1.00 95.38 168 PRO A O 1
ATOM 1306 N N . ASN A 1 169 ? 7.976 -6.114 -21.737 1.00 95.50 169 ASN A N 1
ATOM 1307 C CA . ASN A 1 169 ? 9.008 -5.309 -22.388 1.00 95.50 169 ASN A CA 1
ATOM 1308 C C . ASN A 1 169 ? 9.116 -3.875 -21.833 1.00 95.50 169 ASN A C 1
ATOM 1310 O O . ASN A 1 169 ? 9.980 -3.127 -22.284 1.00 95.50 169 ASN A O 1
ATOM 1314 N N . ASP A 1 170 ? 8.256 -3.475 -20.888 1.00 95.44 170 ASP A N 1
ATOM 1315 C CA . ASP A 1 170 ? 8.392 -2.191 -20.197 1.00 95.44 170 ASP A CA 1
ATOM 1316 C C . ASP A 1 170 ? 9.590 -2.261 -19.231 1.00 95.44 170 ASP A C 1
ATOM 1318 O O . ASP A 1 170 ? 9.693 -3.219 -18.456 1.00 95.44 170 ASP A O 1
ATOM 1322 N N . PRO A 1 171 ? 10.478 -1.252 -19.205 1.00 96.81 171 PRO A N 1
ATOM 1323 C CA . PRO A 1 171 ? 11.623 -1.233 -18.291 1.00 96.81 171 PRO A CA 1
ATOM 1324 C C . PRO A 1 171 ? 11.227 -1.336 -16.807 1.00 96.81 171 PRO A C 1
ATOM 1326 O O . PRO A 1 171 ? 12.030 -1.760 -15.978 1.00 96.81 171 PRO A O 1
ATOM 1329 N N . ARG A 1 172 ? 9.985 -0.984 -16.450 1.00 97.44 172 ARG A N 1
ATOM 1330 C CA . ARG A 1 172 ? 9.450 -1.027 -15.082 1.00 97.44 172 ARG A CA 1
ATOM 1331 C C . ARG A 1 172 ? 8.716 -2.329 -14.765 1.00 97.44 172 ARG A C 1
ATOM 1333 O O . ARG A 1 172 ? 8.180 -2.448 -13.666 1.00 97.44 172 ARG A O 1
ATOM 1340 N N . TYR A 1 173 ? 8.679 -3.310 -15.671 1.00 97.88 173 TYR A N 1
ATOM 1341 C CA . TYR A 1 173 ? 7.891 -4.535 -15.492 1.00 97.88 173 TYR A CA 1
ATOM 1342 C C . TYR A 1 173 ? 8.201 -5.268 -14.181 1.00 97.88 173 TYR A C 1
ATOM 1344 O O . TYR A 1 173 ? 7.287 -5.633 -13.443 1.00 97.88 173 TYR A O 1
ATOM 1352 N N . LYS A 1 174 ? 9.485 -5.427 -13.834 1.00 98.06 174 LYS A N 1
ATOM 1353 C CA . LYS A 1 174 ? 9.884 -6.069 -12.570 1.00 98.06 174 LYS A CA 1
ATOM 1354 C C . LYS A 1 174 ? 9.333 -5.309 -11.359 1.00 98.06 174 LYS A C 1
ATOM 1356 O O . LYS A 1 174 ? 8.710 -5.904 -10.485 1.00 98.06 174 LYS A O 1
ATOM 1361 N N . THR A 1 175 ? 9.483 -3.986 -11.353 1.00 97.50 175 THR A N 1
ATOM 1362 C CA . THR A 1 175 ? 8.916 -3.118 -10.314 1.00 97.50 175 THR A CA 1
ATOM 1363 C C . THR A 1 175 ? 7.393 -3.213 -10.263 1.00 97.50 175 THR A C 1
ATOM 1365 O O . THR A 1 175 ? 6.823 -3.206 -9.175 1.00 97.50 175 THR A O 1
ATOM 1368 N N . ALA A 1 176 ? 6.723 -3.323 -11.412 1.00 98.19 176 ALA A N 1
ATOM 1369 C CA . ALA A 1 176 ? 5.278 -3.495 -11.480 1.00 98.19 176 ALA A CA 1
ATOM 1370 C C . ALA A 1 176 ? 4.841 -4.811 -10.820 1.00 98.19 176 ALA A C 1
ATOM 1372 O O . ALA A 1 176 ? 3.943 -4.801 -9.986 1.00 98.19 176 ALA A O 1
ATOM 1373 N N . GLN A 1 177 ? 5.525 -5.923 -11.095 1.00 98.56 177 GLN A N 1
ATOM 1374 C CA . GLN A 1 177 ? 5.238 -7.221 -10.470 1.00 98.56 177 GLN A CA 1
ATOM 1375 C C . GLN A 1 177 ? 5.408 -7.196 -8.943 1.00 98.56 177 GLN A C 1
ATOM 1377 O O . GLN A 1 177 ? 4.587 -7.759 -8.213 1.00 98.56 177 GLN A O 1
ATOM 1382 N N . ASP A 1 178 ? 6.440 -6.515 -8.445 1.00 98.38 178 ASP A N 1
ATOM 1383 C CA . ASP A 1 178 ? 6.648 -6.357 -7.003 1.00 98.38 178 ASP A CA 1
ATOM 1384 C C . ASP A 1 178 ? 5.555 -5.480 -6.374 1.00 98.38 178 ASP A C 1
ATOM 1386 O O . ASP A 1 178 ? 4.984 -5.827 -5.335 1.00 98.38 178 ASP A O 1
ATOM 1390 N N . ARG A 1 179 ? 5.198 -4.371 -7.037 1.00 98.00 179 ARG A N 1
ATOM 1391 C CA . ARG A 1 179 ? 4.133 -3.468 -6.582 1.00 98.00 179 ARG A CA 1
ATOM 1392 C C . ARG A 1 179 ? 2.748 -4.102 -6.644 1.00 98.00 179 ARG A C 1
ATOM 1394 O O . ARG A 1 179 ? 1.980 -3.878 -5.722 1.00 98.00 179 ARG A O 1
ATOM 1401 N N . MET A 1 180 ? 2.447 -4.933 -7.641 1.00 98.62 180 MET A N 1
ATOM 1402 C CA . MET A 1 180 ? 1.207 -5.717 -7.717 1.00 98.62 180 MET A CA 1
ATOM 1403 C C . MET A 1 180 ? 1.002 -6.516 -6.423 1.00 98.62 180 MET A C 1
ATOM 1405 O O . MET A 1 180 ? -0.009 -6.365 -5.741 1.00 98.62 180 MET A O 1
ATOM 1409 N N . LYS A 1 181 ? 2.009 -7.299 -6.015 1.00 98.44 181 LYS A N 1
ATOM 1410 C CA . LYS A 1 181 ? 1.940 -8.097 -4.778 1.00 98.44 181 LYS A CA 1
ATOM 1411 C C . LYS A 1 181 ? 1.758 -7.221 -3.539 1.00 98.44 181 LYS A C 1
ATOM 1413 O O . LYS A 1 181 ? 1.006 -7.584 -2.638 1.00 98.44 181 LYS A O 1
ATOM 1418 N N . LEU A 1 182 ? 2.457 -6.088 -3.474 1.00 98.56 182 LEU A N 1
ATOM 1419 C CA . LEU A 1 182 ? 2.331 -5.142 -2.364 1.00 98.56 182 LEU A CA 1
ATOM 1420 C C . LEU A 1 182 ? 0.926 -4.526 -2.299 1.00 98.56 182 LEU A C 1
ATOM 1422 O O . LEU A 1 182 ? 0.324 -4.476 -1.231 1.00 98.56 182 LEU A O 1
ATOM 1426 N N . TYR A 1 183 ? 0.395 -4.075 -3.432 1.00 98.75 183 TYR A N 1
ATOM 1427 C CA . TYR A 1 183 ? -0.914 -3.434 -3.516 1.00 98.75 183 TYR A CA 1
ATOM 1428 C C . TYR A 1 183 ? -2.036 -4.417 -3.178 1.00 98.75 183 TYR A C 1
ATOM 1430 O O . TYR A 1 183 ? -2.928 -4.065 -2.412 1.00 98.75 183 TYR A O 1
ATOM 1438 N N . HIS A 1 184 ? -1.935 -5.672 -3.619 1.00 98.69 184 HIS A N 1
ATOM 1439 C CA . HIS A 1 184 ? -2.871 -6.719 -3.213 1.00 98.69 184 HIS A CA 1
ATOM 1440 C C . HIS A 1 184 ? -2.865 -6.950 -1.688 1.00 98.69 184 HIS A C 1
ATOM 1442 O O . HIS A 1 184 ? -3.916 -6.948 -1.052 1.00 98.69 184 HIS A O 1
ATOM 1448 N N . LYS A 1 185 ? -1.689 -7.016 -1.047 1.00 98.56 185 LYS A N 1
ATOM 1449 C CA . LYS A 1 185 ? -1.600 -7.108 0.428 1.00 98.56 185 LYS A CA 1
ATOM 1450 C C . LYS A 1 185 ? -2.224 -5.901 1.136 1.00 98.56 185 LYS A C 1
ATOM 1452 O O . LYS A 1 185 ? -2.859 -6.049 2.180 1.00 98.56 185 LYS A O 1
ATOM 1457 N N . ASN A 1 186 ? -2.067 -4.702 0.579 1.00 98.62 186 ASN A N 1
ATOM 1458 C CA . ASN A 1 186 ? -2.698 -3.500 1.123 1.00 98.62 186 ASN A CA 1
ATOM 1459 C C . ASN A 1 186 ? -4.229 -3.549 0.991 1.00 98.62 186 ASN A C 1
ATOM 1461 O O . ASN A 1 186 ? -4.931 -3.115 1.907 1.00 98.62 186 ASN A O 1
ATOM 1465 N N . SER A 1 187 ? -4.746 -4.110 -0.109 1.00 98.69 187 SER A N 1
ATOM 1466 C CA . SER A 1 187 ? -6.176 -4.381 -0.299 1.00 98.69 187 SER A CA 1
ATOM 1467 C C . SER A 1 187 ? -6.700 -5.307 0.800 1.00 98.69 187 SER A C 1
ATOM 1469 O O . SER A 1 187 ? -7.639 -4.943 1.510 1.00 98.69 187 SER A O 1
ATOM 1471 N N . GLU A 1 188 ? -6.039 -6.441 1.046 1.00 98.69 188 GLU A N 1
ATOM 1472 C CA . GLU A 1 188 ? -6.407 -7.376 2.120 1.00 98.69 188 GLU A CA 1
ATOM 1473 C C . GLU A 1 188 ? -6.393 -6.714 3.506 1.00 98.69 188 GLU A C 1
ATOM 1475 O O . GLU A 1 188 ? -7.320 -6.893 4.304 1.00 98.69 188 GLU A O 1
ATOM 1480 N N . ALA A 1 189 ? -5.365 -5.913 3.800 1.00 98.38 189 ALA A N 1
ATOM 1481 C CA . ALA A 1 189 ? -5.268 -5.170 5.052 1.00 98.38 189 ALA A CA 1
ATOM 1482 C C . ALA A 1 189 ? -6.438 -4.185 5.219 1.00 98.38 189 ALA A C 1
ATOM 1484 O O . ALA A 1 189 ? -7.063 -4.144 6.282 1.00 98.38 189 ALA A O 1
ATOM 1485 N N . ALA A 1 190 ? -6.791 -3.443 4.167 1.00 98.00 190 ALA A N 1
ATOM 1486 C CA . ALA A 1 190 ? -7.937 -2.540 4.176 1.00 98.00 190 ALA A CA 1
ATOM 1487 C C . ALA A 1 190 ? -9.274 -3.294 4.333 1.00 98.00 190 ALA A C 1
ATOM 1489 O O . ALA A 1 190 ? -10.144 -2.853 5.085 1.00 98.00 190 ALA A O 1
ATOM 1490 N N . GLN A 1 191 ? -9.433 -4.473 3.723 1.00 98.31 191 GLN A N 1
ATOM 1491 C CA . GLN A 1 191 ? -10.613 -5.324 3.936 1.00 98.31 191 GLN A CA 1
ATOM 1492 C C . GLN A 1 191 ? -10.713 -5.826 5.382 1.00 98.31 191 GLN A C 1
ATOM 1494 O O . GLN A 1 191 ? -11.804 -5.862 5.953 1.00 98.31 191 GLN A O 1
ATOM 1499 N N . ASN A 1 192 ? -9.586 -6.196 5.995 1.00 98.38 192 ASN A N 1
ATOM 1500 C CA . ASN A 1 192 ? -9.541 -6.580 7.404 1.00 98.38 192 ASN A CA 1
ATOM 1501 C C . ASN A 1 192 ? -9.986 -5.427 8.309 1.00 98.38 192 ASN A C 1
ATOM 1503 O O . ASN A 1 192 ? -10.830 -5.634 9.181 1.00 98.38 192 ASN A O 1
ATOM 1507 N N . GLN A 1 193 ? -9.496 -4.210 8.059 1.00 98.12 193 GLN A N 1
ATOM 1508 C CA . GLN A 1 193 ? -9.957 -3.012 8.768 1.00 98.12 193 GLN A CA 1
ATOM 1509 C C . GLN A 1 193 ? -11.461 -2.792 8.576 1.00 98.12 193 GLN A C 1
ATOM 1511 O O . GLN A 1 193 ? -12.188 -2.566 9.541 1.00 98.12 193 GLN A O 1
ATOM 1516 N N . ALA A 1 194 ? -11.968 -2.944 7.350 1.00 98.25 194 ALA A N 1
ATOM 1517 C CA . ALA A 1 194 ? -13.394 -2.815 7.085 1.00 98.25 194 ALA A CA 1
ATOM 1518 C C . ALA A 1 194 ? -14.246 -3.820 7.874 1.00 98.25 194 ALA A C 1
ATOM 1520 O O . ALA A 1 194 ? -15.327 -3.452 8.337 1.00 98.25 194 ALA A O 1
ATOM 1521 N N . ARG A 1 195 ? -13.774 -5.066 8.026 1.00 98.19 195 ARG A N 1
ATOM 1522 C CA . ARG A 1 195 ? -14.433 -6.099 8.841 1.00 98.19 195 ARG A CA 1
ATOM 1523 C C . ARG A 1 195 ? -14.445 -5.721 10.322 1.00 98.19 195 ARG A C 1
ATOM 1525 O O . ARG A 1 195 ? -15.503 -5.770 10.934 1.00 98.19 195 ARG A O 1
ATOM 1532 N N . GLN A 1 196 ? -13.315 -5.263 10.860 1.00 96.88 196 GLN A N 1
ATOM 1533 C CA . GLN A 1 196 ? -13.200 -4.822 12.259 1.00 96.88 196 GLN A CA 1
ATOM 1534 C C . GLN A 1 196 ? -14.096 -3.624 12.595 1.00 96.88 196 GLN A C 1
ATOM 1536 O O . GLN A 1 196 ? -14.503 -3.458 13.735 1.00 96.88 196 GLN A O 1
ATOM 1541 N N . LYS A 1 197 ? -14.399 -2.768 11.615 1.00 94.12 197 LYS A N 1
ATOM 1542 C CA . LYS A 1 197 ? -15.290 -1.610 11.796 1.00 94.12 197 LYS A CA 1
ATOM 1543 C C . LYS A 1 197 ? -16.779 -1.935 11.612 1.00 94.12 197 LYS A C 1
ATOM 1545 O O . LYS A 1 197 ? -17.592 -1.020 11.698 1.00 94.12 197 LYS A O 1
ATOM 1550 N N . ARG A 1 198 ? -17.137 -3.182 11.275 1.00 88.62 198 ARG A N 1
ATOM 1551 C CA . ARG A 1 198 ? -18.537 -3.651 11.177 1.00 88.62 198 ARG A CA 1
ATOM 1552 C C . ARG A 1 198 ? -19.016 -4.371 12.431 1.00 88.62 198 ARG A C 1
ATOM 1554 O O . ARG A 1 198 ? -20.221 -4.396 12.650 1.00 88.62 198 ARG A O 1
ATOM 1561 N N . SER A 1 199 ? -18.095 -4.999 13.158 1.00 74.44 199 SER A N 1
ATOM 1562 C CA . SER A 1 199 ? -18.332 -5.642 14.455 1.00 74.44 199 SER A CA 1
ATOM 1563 C C . SER A 1 199 ? -18.456 -4.608 15.560 1.00 74.44 199 SER A C 1
ATOM 1565 O O . SER A 1 199 ? -19.342 -4.787 16.416 1.00 74.44 199 SER A O 1
#

pLDDT: mean 72.22, std 22.0, range [31.92, 98.81]

Radius of gyration: 32.3 Å; chains: 1; bounding box: 55×54×104 Å